Protein 2ETH (pdb70)

B-factor: mean 49.11, std 8.81, range [21.24, 77.89]

Organism: Thermotoga maritima (strain ATCC 43589 / DSM 3109 / JCM 10099 / NBRC 100826 / MSB8) (NCBI:txid243274)

Secondary structure (DSSP, 8-state):
--HHHHHHHHHHH--GGGGS---HHHH--HHHHHHHHHHHHH--B--HHHHHTTS-HHHHHHHHHHHHHTTSEEE--TTTSS---EEE-HHHHHHHHHHHHHHHHHHHHHHTT--HHHHHHHHHHHH--HHHH--/--HHHHHHHHHHH--HHHHS---TTT---HHHHHHHHHHHHH-SB--HHHHHTTS-HHHHHHHHHHHHHTTSEEE--TTTTS---EEE-HHHHHHHHHHHHHHHHHHHHHHHT--HHHHHHHHHHHH--HHHH--

Foldseek 3Di:
DDPVVVVVVVVVVVCLVVQFDDDPVVVVDDLLVVLLCCCLVVHWDAVRSCVVSVH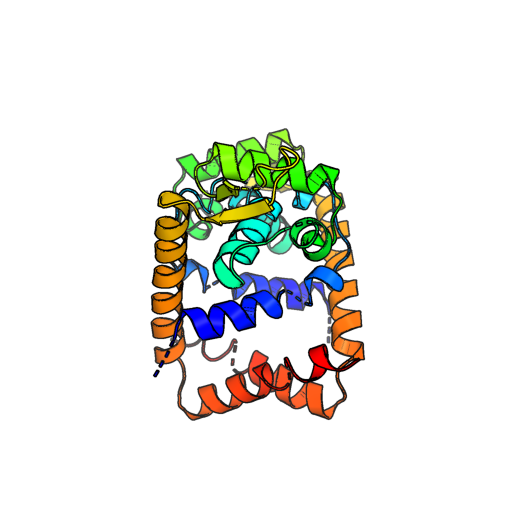DPVVVVVSLVVCVVVVFWDWADPVVVPGITIHTDPVNNVRVVSRVVRVVRSVVVVVVPDDVVNVVVVVVVVVVVDVVVDD/DDPVVVVVVVVVVCVLPVQFDDDPVCVVDDLLNVLLVVCLPVHKDDVRSCVVSVHHPVVVVVSVVVCVVVQFWDFDDVVPPDGPIIGGGPVNNVSVVSRVVRVVRSVVVVVVVDDVVNVVVVVVVVVVCVVVPDD

Structure (mmCIF, N/CA/C/O backbone):
data_2ETH
#
_entry.id   2ETH
#
_cell.length_a   98.852
_cell.length_b   58.439
_cell.length_c   80.432
_cell.angle_alpha   90.000
_cell.angle_beta   125.910
_cell.angle_gamma   90.000
#
_symmetry.space_group_name_H-M   'C 1 2 1'
#
loop_
_entity.id
_entity.type
_entity.pdbx_description
1 polymer 'transcriptional regulator, putative, Mar family'
2 non-polymer 'CHLORIDE ION'
3 water water
#
loop_
_atom_site.group_PDB
_atom_site.id
_atom_site.type_symbol
_atom_site.label_atom_id
_atom_site.label_alt_id
_atom_site.label_comp_id
_atom_site.label_asym_id
_atom_site.label_entity_id
_atom_site.label_seq_id
_atom_site.pdbx_PDB_ins_code
_atom_site.Cartn_x
_atom_site.Cartn_y
_atom_site.Cartn_z
_atom_site.occupancy
_atom_site.B_iso_or_equiv
_atom_site.auth_seq_id
_atom_site.auth_comp_id
_atom_site.auth_asym_id
_atom_site.auth_atom_id
_atom_site.pdbx_PDB_model_num
ATOM 1 N N . HIS A 1 12 ? 8.576 24.756 -7.194 1.00 55.40 0 HIS A N 1
ATOM 2 C CA . HIS A 1 12 ? 7.345 25.072 -6.412 1.00 55.49 0 HIS A CA 1
ATOM 3 C C . HIS A 1 12 ? 7.331 24.412 -5.018 1.00 55.27 0 HIS A C 1
ATOM 4 O O . HIS A 1 12 ? 7.346 25.113 -4.008 1.00 55.20 0 HIS A O 1
ATOM 19 N N . ASP A 1 14 ? 5.316 21.285 -2.645 1.00 53.82 2 ASP A N 1
ATOM 20 C CA . ASP A 1 14 ? 4.167 21.311 -1.740 1.00 53.23 2 ASP A CA 1
ATOM 21 C C . ASP A 1 14 ? 4.595 20.964 -0.327 1.00 52.51 2 ASP A C 1
ATOM 22 O O . ASP A 1 14 ? 5.308 19.984 -0.116 1.00 52.39 2 ASP A O 1
ATOM 27 N N . ALA A 1 15 ? 4.121 21.761 0.629 1.00 51.82 3 ALA A N 1
ATOM 28 C CA . ALA A 1 15 ? 4.497 21.639 2.038 1.00 51.54 3 ALA A CA 1
ATOM 29 C C . ALA A 1 15 ? 4.251 20.230 2.629 1.00 51.49 3 ALA A C 1
ATOM 30 O O . ALA A 1 15 ? 5.084 19.717 3.386 1.00 51.41 3 ALA A O 1
ATOM 32 N N . LEU A 1 16 ? 3.117 19.614 2.263 1.00 51.17 4 LEU A N 1
ATOM 33 C CA . LEU A 1 16 ? 2.731 18.269 2.737 1.00 50.81 4 LEU A CA 1
ATOM 34 C C . LEU A 1 16 ? 3.620 17.157 2.168 1.00 50.35 4 LEU A C 1
ATOM 35 O O . LEU A 1 16 ? 3.918 16.179 2.853 1.00 50.31 4 LEU A O 1
ATOM 37 N N . GLU A 1 17 ? 4.020 17.304 0.909 1.00 49.96 5 GLU A N 1
ATOM 38 C CA . GLU A 1 17 ? 4.864 16.309 0.245 1.00 49.64 5 GLU A CA 1
ATOM 39 C C . GLU A 1 17 ? 6.154 16.110 1.033 1.00 49.27 5 GLU A C 1
ATOM 40 O O . GLU A 1 17 ? 6.498 14.976 1.370 1.00 49.34 5 GLU A O 1
ATOM 42 N N . ILE A 1 18 ? 6.850 17.210 1.340 1.00 48.92 6 ILE A N 1
ATOM 43 C CA . ILE A 1 18 ? 8.142 17.137 2.049 1.00 48.50 6 ILE A CA 1
ATOM 44 C C . ILE A 1 18 ? 7.960 16.686 3.502 1.00 47.93 6 ILE A C 1
ATOM 45 O O . ILE A 1 18 ? 8.787 15.940 4.024 1.00 48.02 6 ILE A O 1
ATOM 50 N N . PHE A 1 19 ? 6.883 17.150 4.140 1.00 47.32 7 PHE A N 1
ATOM 51 C CA . PHE A 1 19 ? 6.518 16.736 5.515 1.00 46.94 7 PHE A CA 1
ATOM 52 C C . PHE A 1 19 ? 6.366 15.199 5.594 1.00 46.57 7 PHE A C 1
ATOM 53 O O . PHE A 1 19 ? 6.992 14.523 6.437 1.00 45.97 7 PHE A O 1
ATOM 61 N N . LYS A 1 20 ? 5.535 14.663 4.703 1.00 45.94 8 LYS A N 1
ATOM 62 C CA . LYS A 1 20 ? 5.277 13.232 4.651 1.00 46.03 8 LYS A CA 1
ATOM 63 C C . LYS A 1 20 ? 6.606 12.453 4.561 1.00 45.76 8 LYS A C 1
ATOM 64 O O . LYS A 1 20 ? 6.847 11.542 5.354 1.00 45.43 8 LYS A O 1
ATOM 70 N N . THR A 1 21 ? 7.487 12.865 3.642 1.00 45.92 9 THR A N 1
ATOM 71 C CA . THR A 1 21 ? 8.810 12.231 3.471 1.00 46.16 9 THR A CA 1
ATOM 72 C C . THR A 1 21 ? 9.759 12.433 4.662 1.00 46.49 9 THR A C 1
ATOM 73 O O . THR A 1 21 ? 10.584 11.560 4.983 1.00 46.21 9 THR A O 1
ATOM 77 N N . LEU A 1 22 ? 9.663 13.601 5.286 1.00 46.61 10 LEU A N 1
ATOM 78 C CA . LEU A 1 22 ? 10.385 13.849 6.515 1.00 47.08 10 LEU A CA 1
ATOM 79 C C . LEU A 1 22 ? 9.905 12.877 7.628 1.00 47.37 10 LEU A C 1
ATOM 80 O O . LEU A 1 22 ? 10.729 12.216 8.264 1.00 47.28 10 LEU A O 1
ATOM 82 N N . PHE A 1 23 ? 8.583 12.760 7.822 1.00 47.55 11 PHE A N 1
ATOM 83 C CA . PHE A 1 23 ? 8.001 11.887 8.881 1.00 47.52 11 PHE A CA 1
ATOM 84 C C . PHE A 1 23 ? 8.355 10.387 8.719 1.00 47.81 11 PHE A C 1
ATOM 85 O O . PHE A 1 23 ? 8.704 9.706 9.687 1.00 46.26 11 PHE A O 1
ATOM 93 N N . SER A 1 24 ? 8.219 9.896 7.487 1.00 48.67 12 SER A N 1
ATOM 94 C CA . SER A 1 24 ? 8.698 8.569 7.093 1.00 49.95 12 SER A CA 1
ATOM 95 C C . SER A 1 24 ? 10.171 8.326 7.454 1.00 50.79 12 SER A C 1
ATOM 96 O O . SER A 1 24 ? 10.550 7.244 7.900 1.00 51.36 12 SER A O 1
ATOM 99 N N . LEU A 1 25 ? 11.004 9.338 7.233 1.00 51.15 13 LEU A N 1
ATOM 100 C CA . LEU A 1 25 ? 12.396 9.250 7.633 1.00 51.65 13 LEU A CA 1
ATOM 101 C C . LEU A 1 25 ? 12.472 9.081 9.153 1.00 51.94 13 LEU A C 1
ATOM 102 O O . LEU A 1 25 ? 13.082 8.132 9.644 1.00 52.13 13 LEU A O 1
ATOM 107 N N . VAL A 1 26 ? 11.808 9.969 9.889 1.00 52.11 14 VAL A N 1
ATOM 108 C CA . VAL A 1 26 ? 11.781 9.878 11.350 1.00 52.58 14 VAL A CA 1
ATOM 109 C C . VAL A 1 26 ? 11.282 8.496 11.796 1.00 52.92 14 VAL A C 1
ATOM 110 O O . VAL A 1 26 ? 11.924 7.827 12.603 1.00 53.61 14 VAL A O 1
ATOM 122 N N . ARG A 1 28 ? 11.561 5.827 10.163 1.00 53.75 16 ARG A N 1
ATOM 123 C CA . ARG A 1 28 ? 12.659 4.905 9.881 1.00 54.21 16 ARG A CA 1
ATOM 124 C C . ARG A 1 28 ? 13.659 5.011 11.033 1.00 54.85 16 ARG A C 1
ATOM 125 O O . ARG A 1 28 ? 14.050 3.993 11.601 1.00 54.90 16 ARG A O 1
ATOM 127 N N . PHE A 1 29 ? 14.001 6.240 11.434 1.00 55.98 17 PHE A N 1
ATOM 128 C CA . PHE A 1 29 ? 14.865 6.462 12.624 1.00 56.83 17 PHE A CA 1
ATOM 129 C C . PHE A 1 29 ? 14.219 5.953 13.930 1.00 57.16 17 PHE A C 1
ATOM 130 O O . PHE A 1 29 ? 14.923 5.541 14.842 1.00 57.70 17 PHE A O 1
ATOM 138 N N . SER A 1 30 ? 12.898 6.019 14.046 1.00 57.22 18 SER A N 1
ATOM 139 C CA . SER A 1 30 ? 12.231 5.478 15.237 1.00 57.56 18 SER A CA 1
ATOM 140 C C . SER A 1 30 ? 12.605 4.017 15.489 1.00 57.76 18 SER A C 1
ATOM 141 O O . SER A 1 30 ? 12.864 3.614 16.623 1.00 58.00 18 SER A O 1
ATOM 144 N N . SER A 1 31 ? 12.645 3.237 14.412 1.00 57.82 19 SER A N 1
ATOM 145 C CA . SER A 1 31 ? 12.921 1.815 14.495 1.00 57.65 19 SER A CA 1
ATOM 146 C C . SER A 1 31 ? 14.392 1.539 14.760 1.00 57.86 19 SER A C 1
ATOM 147 O O . SER A 1 31 ? 14.751 0.397 15.034 1.00 57.80 19 SER A O 1
ATOM 150 N N . TYR A 1 32 ? 15.233 2.572 14.678 1.00 58.00 20 TYR A N 1
ATOM 151 C CA . TYR A 1 32 ? 16.686 2.448 14.929 1.00 58.26 20 TYR A CA 1
ATOM 152 C C . TYR A 1 32 ? 17.114 2.946 16.317 1.00 58.12 20 TYR A C 1
ATOM 153 O O . TYR A 1 32 ? 18.278 2.782 16.697 1.00 58.18 20 TYR A O 1
ATOM 162 N N . LEU A 1 33 ? 16.161 3.534 17.053 1.00 58.00 21 LEU A N 1
ATOM 163 C CA . LEU A 1 33 ? 16.395 4.266 18.300 1.00 57.73 21 LEU A CA 1
ATOM 164 C C . LEU A 1 33 ? 15.695 3.556 19.463 1.00 57.66 21 LEU A C 1
ATOM 165 O O . LEU A 1 33 ? 14.469 3.590 19.573 1.00 57.20 21 LEU A O 1
ATOM 170 N N . PRO A 1 34 ? 16.465 2.915 20.347 1.00 58.14 22 PRO A N 1
ATOM 171 C CA . PRO A 1 34 ? 15.868 2.256 21.521 1.00 58.64 22 PRO A CA 1
ATOM 172 C C . PRO A 1 34 ? 14.884 3.159 22.309 1.00 59.22 22 PRO A C 1
ATOM 173 O O . PRO A 1 34 ? 15.113 4.376 22.456 1.00 58.73 22 PRO A O 1
ATOM 177 N N . SER A 1 35 ? 13.813 2.558 22.824 1.00 60.41 23 SER A N 1
ATOM 178 C CA . SER A 1 35 ? 12.765 3.312 23.517 1.00 61.25 23 SER A CA 1
ATOM 179 C C . SER A 1 35 ? 13.165 3.686 24.948 1.00 62.08 23 SER A C 1
ATOM 180 O O . SER A 1 35 ? 14.233 3.296 25.430 1.00 61.52 23 SER A O 1
ATOM 183 N N . ASN A 1 36 ? 12.287 4.451 25.607 1.00 63.74 24 ASN A N 1
ATOM 184 C CA . ASN A 1 36 ? 12.506 4.986 26.975 1.00 64.61 24 ASN A CA 1
ATOM 185 C C . ASN A 1 36 ? 11.143 5.334 27.612 1.00 64.48 24 ASN A C 1
ATOM 186 O O . ASN A 1 36 ? 10.344 6.064 27.023 1.00 64.63 24 ASN A O 1
ATOM 191 N N . GLU A 1 37 ? 10.860 4.814 28.796 1.00 64.44 25 GLU A N 1
ATOM 192 C CA . GLU A 1 37 ? 9.515 4.999 29.387 1.00 64.43 25 GLU A CA 1
ATOM 193 C C . GLU A 1 37 ? 9.204 6.444 29.838 1.00 64.63 25 GLU A C 1
ATOM 194 O O . GLU A 1 37 ? 8.028 6.840 29.869 1.00 64.62 25 GLU A O 1
ATOM 196 N N . GLU A 1 38 ? 10.232 7.225 30.189 1.00 64.33 26 GLU A N 1
ATOM 197 C CA . GLU A 1 38 ? 10.012 8.611 30.666 1.00 64.14 26 GLU A CA 1
ATOM 198 C C . GLU A 1 38 ? 9.741 9.533 29.461 1.00 63.42 26 GLU A C 1
ATOM 199 O O . GLU A 1 38 ? 8.697 10.221 29.421 1.00 64.03 26 GLU A O 1
ATOM 203 N N . ILE A 1 39 ? 10.634 9.490 28.471 1.00 61.23 27 ILE A N 1
ATOM 204 C CA . ILE A 1 39 ? 10.517 10.320 27.283 1.00 60.46 27 ILE A CA 1
ATOM 205 C C . ILE A 1 39 ? 9.165 10.182 26.581 1.00 59.49 27 ILE A C 1
ATOM 206 O O . ILE A 1 39 ? 8.606 11.166 26.110 1.00 60.36 27 ILE A O 1
ATOM 208 N N . SER A 1 40 ? 8.627 8.968 26.521 1.00 58.09 28 SER A N 1
ATOM 209 C CA . SER A 1 40 ? 7.416 8.716 25.748 1.00 56.84 28 SER A CA 1
ATOM 210 C C . SER A 1 40 ? 6.190 9.296 26.456 1.00 55.89 28 SER A C 1
ATOM 211 O O . SER A 1 40 ? 5.203 9.597 25.819 1.00 55.73 28 SER A O 1
ATOM 214 N N . ASP A 1 41 ? 6.284 9.439 27.771 1.00 54.40 29 ASP A N 1
ATOM 215 C CA . ASP A 1 41 ? 5.245 10.020 28.589 1.00 53.81 29 ASP A CA 1
ATOM 216 C C . ASP A 1 41 ? 5.313 11.558 28.776 1.00 52.88 29 ASP A C 1
ATOM 217 O O . ASP A 1 41 ? 4.361 12.152 29.253 1.00 50.88 29 ASP A O 1
ATOM 230 N N . LYS A 1 43 ? 5.384 15.571 27.618 1.00 50.27 31 LYS A N 1
ATOM 231 C CA . LYS A 1 43 ? 4.868 16.447 26.574 1.00 49.86 31 LYS A CA 1
ATOM 232 C C . LYS A 1 43 ? 6.008 17.004 25.758 1.00 49.87 31 LYS A C 1
ATOM 233 O O . LYS A 1 43 ? 7.177 17.062 26.198 1.00 50.38 31 LYS A O 1
ATOM 239 N N . THR A 1 44 ? 5.657 17.430 24.554 1.00 49.59 32 THR A N 1
ATOM 240 C CA . THR A 1 44 ? 6.627 17.899 23.584 1.00 49.84 32 THR A CA 1
ATOM 241 C C . THR A 1 44 ? 7.483 19.055 24.146 1.00 49.33 32 THR A C 1
ATOM 242 O O . THR A 1 44 ? 8.705 18.999 24.080 1.00 50.23 32 THR A O 1
ATOM 246 N N . THR A 1 45 ? 6.868 20.072 24.750 1.00 49.24 33 THR A N 1
ATOM 247 C CA . THR A 1 45 ? 7.645 21.238 25.191 1.00 49.27 33 THR A CA 1
ATOM 248 C C . THR A 1 45 ? 8.399 20.955 26.506 1.00 48.50 33 THR A C 1
ATOM 249 O O . THR A 1 45 ? 9.440 21.544 26.762 1.00 48.08 33 THR A O 1
ATOM 253 N N . GLU A 1 46 ? 7.904 20.012 27.302 1.00 47.79 34 GLU A N 1
ATOM 254 C CA . GLU A 1 46 ? 8.661 19.502 28.458 1.00 47.13 34 GLU A CA 1
ATOM 255 C C . GLU A 1 46 ? 9.973 18.907 28.023 1.00 45.91 34 GLU A C 1
ATOM 256 O O . GLU A 1 46 ? 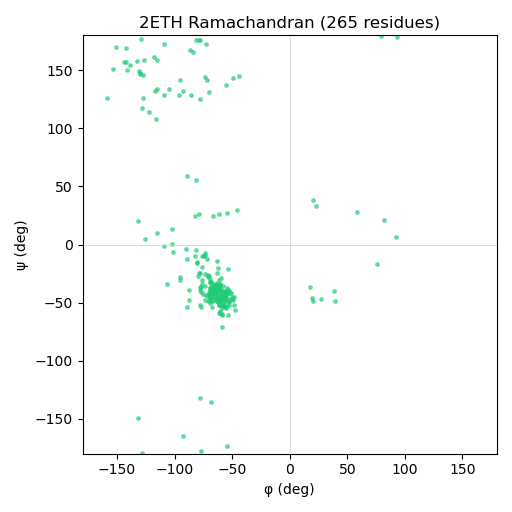11.014 19.139 28.651 1.00 43.92 34 GLU A O 1
ATOM 262 N N . LEU A 1 47 ? 9.898 18.032 27.019 1.00 46.01 35 LEU A N 1
ATOM 263 C CA . LEU A 1 47 ? 11.108 17.371 26.489 1.00 46.70 35 LEU A CA 1
ATOM 264 C C . LEU A 1 47 ? 12.088 18.380 25.892 1.00 46.00 35 LEU A C 1
ATOM 265 O O . LEU A 1 47 ? 13.271 18.273 26.043 1.00 46.69 35 LEU A O 1
ATOM 270 N N . TYR A 1 48 ? 11.564 19.375 25.223 1.00 47.19 36 TYR A N 1
ATOM 271 C CA . TYR A 1 48 ? 12.366 20.400 24.576 1.00 47.66 36 TYR A CA 1
ATOM 272 C C . TYR A 1 48 ? 13.135 21.210 25.624 1.00 46.48 36 TYR A C 1
ATOM 273 O O . TYR A 1 48 ? 14.372 21.432 25.498 1.00 46.68 36 TYR A O 1
ATOM 282 N N . ALA A 1 49 ? 12.442 21.614 26.691 1.00 44.47 37 ALA A N 1
ATOM 283 C CA . ALA A 1 49 ? 13.103 22.346 27.785 1.00 43.72 37 ALA A CA 1
ATOM 284 C C . ALA A 1 49 ? 14.107 21.455 28.548 1.00 42.85 37 ALA A C 1
ATOM 285 O O . ALA A 1 49 ? 15.172 21.917 28.937 1.00 42.31 37 ALA A O 1
ATOM 287 N N . PHE A 1 50 ? 13.772 20.186 28.742 1.00 42.54 38 PHE A N 1
ATOM 288 C CA . PHE A 1 50 ? 14.655 19.232 29.426 1.00 43.04 38 PHE A CA 1
ATOM 289 C C . PHE A 1 50 ? 15.954 19.076 28.644 1.00 43.35 38 PHE A C 1
ATOM 290 O O . PHE A 1 50 ? 17.007 19.270 29.202 1.00 43.70 38 PHE A O 1
ATOM 298 N N . LEU A 1 51 ? 15.872 18.793 27.341 1.00 44.24 39 LEU A N 1
ATOM 299 C CA . LEU A 1 51 ? 17.089 18.663 26.489 1.00 43.94 39 LEU A CA 1
ATOM 300 C C . LEU A 1 51 ? 17.918 19.935 26.396 1.00 43.65 39 LEU A C 1
ATOM 301 O O . LEU A 1 51 ? 19.168 19.894 26.430 1.00 43.55 39 LEU A O 1
ATOM 306 N N . TYR A 1 52 ? 17.252 21.068 26.308 1.00 43.49 40 TYR A N 1
ATOM 307 C CA . TYR A 1 52 ? 17.964 22.334 26.283 1.00 43.60 40 TYR A CA 1
ATOM 308 C C . TYR A 1 52 ? 18.868 22.413 27.493 1.00 43.38 40 TYR A C 1
ATOM 309 O O . TYR A 1 52 ? 20.061 22.616 27.342 1.00 44.15 40 TYR A O 1
ATOM 318 N N . VAL A 1 53 ? 18.334 22.200 28.691 1.00 42.81 41 VAL A N 1
ATOM 319 C CA . VAL A 1 53 ? 19.184 22.171 29.904 1.00 42.80 41 VAL A CA 1
ATOM 320 C C . VAL A 1 53 ? 20.165 20.996 29.958 1.00 43.36 41 VAL A C 1
ATOM 321 O O . VAL A 1 53 ? 21.302 21.162 30.392 1.00 43.21 41 VAL A O 1
ATOM 325 N N . ALA A 1 54 ? 19.727 19.804 29.538 1.00 43.64 42 ALA A N 1
ATOM 326 C CA . ALA A 1 54 ? 20.592 18.622 29.557 1.00 43.48 42 ALA A CA 1
ATOM 327 C C . ALA A 1 54 ? 21.750 18.769 28.604 1.00 44.64 42 ALA A C 1
ATOM 328 O O . ALA A 1 54 ? 22.832 18.279 28.897 1.00 44.94 42 ALA A O 1
ATOM 330 N N . LEU A 1 55 ? 21.532 19.426 27.453 1.00 46.52 43 LEU A N 1
ATOM 331 C CA . LEU A 1 55 ? 22.580 19.569 26.404 1.00 46.97 43 LEU A CA 1
ATOM 332 C C . LEU A 1 55 ? 23.467 20.771 26.604 1.00 47.37 43 LEU A C 1
ATOM 333 O O . LEU A 1 55 ? 24.663 20.671 26.393 1.00 48.17 43 LEU A O 1
ATOM 338 N N . PHE A 1 56 ? 22.888 21.888 27.035 1.00 48.01 44 PHE A N 1
ATOM 339 C CA . PHE A 1 56 ? 23.616 23.151 27.132 1.00 48.12 44 PHE A CA 1
ATOM 340 C C . PHE A 1 56 ? 23.796 23.720 28.535 1.00 48.32 44 PHE A C 1
ATOM 341 O O . PHE A 1 56 ? 24.267 24.856 28.710 1.00 48.48 44 PHE A O 1
ATOM 349 N N . GLY A 1 57 ? 23.464 22.919 29.543 1.00 47.79 45 GLY A N 1
ATOM 350 C CA . GLY A 1 57 ? 23.761 23.288 30.925 1.00 47.97 45 GLY A CA 1
ATOM 351 C C . GLY A 1 57 ? 22.615 23.996 31.602 1.00 47.23 45 GLY A C 1
ATOM 352 O O . GLY A 1 57 ? 21.582 24.226 30.985 1.00 48.49 45 GLY A O 1
ATOM 353 N N . PRO A 1 58 ? 22.787 24.336 32.879 1.00 46.54 46 PRO A N 1
ATOM 354 C CA . PRO A 1 58 ? 21.829 25.068 33.710 1.00 45.80 46 PRO A CA 1
ATOM 355 C C . PRO A 1 58 ? 21.415 26.388 33.092 1.00 45.95 46 PRO A C 1
ATOM 356 O O . PRO A 1 58 ? 22.291 27.111 32.595 1.00 45.38 46 PRO A O 1
ATOM 360 N N . LYS A 1 59 ? 20.106 26.704 33.146 1.00 45.54 47 LYS A N 1
ATOM 361 C CA . LYS A 1 59 ? 19.559 27.936 32.582 1.00 45.22 47 LYS A CA 1
ATOM 362 C C . LYS A 1 59 ? 18.714 28.727 33.570 1.00 44.65 47 LYS A C 1
ATOM 363 O O . LYS A 1 59 ? 17.966 28.174 34.365 1.00 43.86 47 LYS A O 1
ATOM 369 N N . LYS A 1 60 ? 18.785 30.044 33.447 1.00 44.39 48 LYS A N 1
ATOM 370 C CA . LYS A 1 60 ? 17.837 30.939 34.088 1.00 43.79 48 LYS A CA 1
ATOM 371 C C . LYS A 1 60 ? 16.458 30.769 33.415 1.00 44.75 48 LYS A C 1
ATOM 372 O O . LYS A 1 60 ? 16.309 30.289 32.264 1.00 44.66 48 LYS A O 1
ATOM 384 N N . LYS A 1 62 ? 14.468 33.098 32.513 1.00 48.70 50 LYS A N 1
ATOM 385 C CA . LYS A 1 62 ? 14.585 34.010 31.343 1.00 49.29 50 LYS A CA 1
ATOM 386 C C . LYS A 1 62 ? 15.111 33.322 30.102 1.00 49.67 50 LYS A C 1
ATOM 387 O O . LYS A 1 62 ? 14.573 33.501 29.024 1.00 50.21 50 LYS A O 1
ATOM 390 N N . GLU A 1 63 ? 16.205 32.586 30.272 1.00 50.30 51 GLU A N 1
ATOM 391 C CA . GLU A 1 63 ? 16.890 31.896 29.200 1.00 51.15 51 GLU A CA 1
ATOM 392 C C . GLU A 1 63 ? 15.972 30.886 28.575 1.00 51.69 51 GLU A C 1
ATOM 393 O O . GLU A 1 63 ? 16.005 30.709 27.363 1.00 51.78 51 GLU A O 1
ATOM 399 N N . ILE A 1 64 ? 15.154 30.215 29.393 1.00 52.74 52 ILE A N 1
ATOM 400 C CA . ILE A 1 64 ? 14.294 29.142 28.876 1.00 52.93 52 ILE A CA 1
ATOM 401 C C . ILE A 1 64 ? 13.103 29.762 28.170 1.00 53.81 52 ILE A C 1
ATOM 402 O O . ILE A 1 64 ? 12.683 29.248 27.175 1.00 53.34 52 ILE A O 1
ATOM 407 N N . ALA A 1 65 ? 12.585 30.875 28.685 1.00 55.69 53 ALA A N 1
ATOM 408 C CA . ALA A 1 65 ? 11.511 31.623 28.034 1.00 56.97 53 ALA A CA 1
ATOM 409 C C . ALA A 1 65 ? 11.968 32.101 26.659 1.00 58.89 53 ALA A C 1
ATOM 410 O O . ALA A 1 65 ? 11.391 31.720 25.638 1.00 59.22 53 ALA A O 1
ATOM 412 N N . GLU A 1 66 ? 13.036 32.890 26.622 1.00 61.35 54 GLU A N 1
ATOM 413 C CA . GLU A 1 66 ? 13.580 33.360 25.345 1.00 63.28 54 GLU A CA 1
ATOM 414 C C . GLU A 1 66 ? 13.723 32.194 24.381 1.00 65.37 54 GLU A C 1
ATOM 415 O O . GLU A 1 66 ? 13.317 32.294 23.226 1.00 66.01 54 GLU A O 1
ATOM 418 N N . PHE A 1 67 ? 14.252 31.075 24.866 1.00 67.98 55 PHE A N 1
ATOM 419 C CA . PHE A 1 67 ? 14.420 29.870 24.040 1.00 69.68 55 PHE A CA 1
ATOM 420 C C . PHE A 1 67 ? 13.110 29.203 23.625 1.00 71.04 55 PHE A C 1
ATOM 421 O O . PHE A 1 67 ? 12.994 28.658 22.537 1.00 71.38 55 PHE A O 1
ATOM 429 N N . LEU A 1 68 ? 12.126 29.202 24.517 1.00 72.82 56 LEU A N 1
ATOM 430 C CA . LEU A 1 68 ? 10.874 28.470 24.284 1.00 73.49 56 LEU A CA 1
ATOM 431 C C . LEU A 1 68 ? 9.969 29.357 23.406 1.00 74.21 56 LEU A C 1
ATOM 432 O O . LEU A 1 68 ? 8.725 29.235 23.420 1.00 74.77 56 LEU A O 1
ATOM 437 N N . SER A 1 69 ? 10.597 30.255 22.640 1.00 74.11 57 SER A N 1
ATOM 438 C CA . SER A 1 69 ? 9.894 31.392 22.057 1.00 73.35 57 SER A CA 1
ATOM 439 C C . SER A 1 69 ? 8.638 31.620 22.840 1.00 74.36 57 SER A C 1
ATOM 440 O O . SER A 1 69 ? 7.620 31.975 22.239 1.00 75.00 57 SER A O 1
ATOM 443 N N . THR A 1 70 ? 8.700 31.443 24.168 1.00 75.18 58 THR A N 1
ATOM 444 C CA . THR A 1 70 ? 7.481 31.369 25.020 1.00 75.66 58 THR A CA 1
ATOM 445 C C . THR A 1 70 ? 7.510 32.306 26.216 1.00 75.91 58 THR A C 1
ATOM 446 O O . THR A 1 70 ? 8.465 33.044 26.404 1.00 75.96 58 THR A O 1
ATOM 448 N N . THR A 1 71 ? 6.454 32.268 27.027 1.00 76.26 59 THR A N 1
ATOM 449 C CA . THR A 1 71 ? 6.301 33.200 28.151 1.00 76.20 59 THR A CA 1
ATOM 450 C C . THR A 1 71 ? 6.985 32.703 29.433 1.00 75.42 59 THR A C 1
ATOM 451 O O . THR A 1 71 ? 7.417 31.548 29.509 1.00 75.39 59 THR A O 1
ATOM 455 N N . LYS A 1 72 ? 7.114 33.607 30.413 1.00 74.44 60 LYS A N 1
ATOM 456 C CA . LYS A 1 72 ? 7.607 33.274 31.772 1.00 73.65 60 LYS A CA 1
ATOM 457 C C . LYS A 1 72 ? 6.654 32.317 32.493 1.00 72.12 60 LYS A C 1
ATOM 458 O O . LYS A 1 72 ? 7.101 31.344 33.112 1.00 72.79 60 LYS A O 1
ATOM 460 N N . SER A 1 73 ? 5.351 32.608 32.405 1.00 69.65 61 SER A N 1
ATOM 461 C CA . SER A 1 73 ? 4.310 31.747 32.970 1.00 67.46 61 SER A CA 1
ATOM 462 C C . SER A 1 73 ? 4.466 30.310 32.455 1.00 65.25 61 SER A C 1
ATOM 463 O O . SER A 1 73 ? 4.690 29.388 33.239 1.00 65.63 61 SER A O 1
ATOM 465 N N . ASN A 1 74 ? 4.382 30.130 31.139 1.00 62.06 62 ASN A N 1
ATOM 466 C CA . ASN A 1 74 ? 4.427 28.789 30.536 1.00 59.74 62 ASN A CA 1
ATOM 467 C C . ASN A 1 74 ? 5.771 28.073 30.776 1.00 57.19 62 ASN A C 1
ATOM 468 O O . ASN A 1 74 ? 5.822 26.839 30.852 1.00 57.34 62 ASN A O 1
ATOM 473 N N . VAL A 1 75 ? 6.841 28.837 30.997 1.00 53.95 63 VAL A N 1
ATOM 474 C CA . VAL A 1 75 ? 8.098 28.237 31.415 1.00 51.43 63 VAL A CA 1
ATOM 475 C C . VAL A 1 75 ? 7.956 27.663 32.824 1.00 50.27 63 VAL A C 1
ATOM 476 O O . VAL A 1 75 ? 8.449 26.568 33.107 1.00 49.37 63 VAL A O 1
ATOM 480 N N . THR A 1 76 ? 7.295 28.384 33.725 1.00 50.13 64 THR A N 1
ATOM 481 C CA . THR A 1 76 ? 7.249 27.905 35.110 1.00 50.07 64 THR A CA 1
ATOM 482 C C . THR A 1 76 ? 6.422 26.614 35.206 1.00 49.04 64 THR A C 1
ATOM 483 O O . THR A 1 76 ? 6.724 25.743 36.030 1.00 49.74 64 THR A O 1
ATOM 487 N N . ASN A 1 77 ? 5.401 26.488 34.363 1.00 47.66 65 ASN A N 1
ATOM 488 C CA . ASN A 1 77 ? 4.660 25.245 34.229 1.00 46.78 65 ASN A CA 1
ATOM 489 C C . ASN A 1 77 ? 5.451 24.104 33.632 1.00 46.23 65 ASN A C 1
ATOM 490 O O . ASN A 1 77 ? 5.397 23.005 34.133 1.00 47.26 65 ASN A O 1
ATOM 495 N N . VAL A 1 78 ? 6.144 24.325 32.530 1.00 45.14 66 VAL A N 1
ATOM 496 C CA . VAL A 1 78 ? 6.967 23.273 31.984 1.00 44.29 66 VAL A CA 1
ATOM 497 C C . VAL A 1 78 ? 7.969 22.845 33.074 1.00 43.94 66 VAL A C 1
ATOM 498 O O . VAL A 1 78 ? 8.104 21.658 33.356 1.00 44.07 66 VAL A O 1
ATOM 502 N N . VAL A 1 79 ? 8.608 23.803 33.745 1.00 43.76 67 VAL A N 1
ATOM 503 C CA . VAL A 1 79 ? 9.640 23.459 34.746 1.00 43.22 67 VAL A CA 1
ATOM 504 C C . VAL A 1 79 ? 8.992 22.796 35.969 1.00 43.33 67 VAL A C 1
ATOM 505 O O . VAL A 1 79 ? 9.482 21.758 36.427 1.00 43.46 67 VAL A O 1
ATOM 509 N N . ASP A 1 80 ? 7.880 23.343 36.476 1.00 43.22 68 ASP A N 1
ATOM 510 C CA . ASP A 1 80 ? 7.161 22.668 37.587 1.00 43.35 68 ASP A CA 1
ATOM 511 C C . ASP A 1 80 ? 6.821 21.220 37.194 1.00 43.02 68 ASP A C 1
ATOM 512 O O . ASP A 1 80 ? 6.922 20.297 38.002 1.00 42.75 68 ASP A O 1
ATOM 515 N N . SER A 1 81 ? 6.439 21.004 35.946 1.00 42.54 69 SER A N 1
ATOM 516 C CA . SER A 1 81 ? 6.109 19.646 35.536 1.00 42.76 69 SER A CA 1
ATOM 517 C C . SER A 1 81 ? 7.328 18.729 35.479 1.00 41.68 69 SER A C 1
ATOM 518 O O .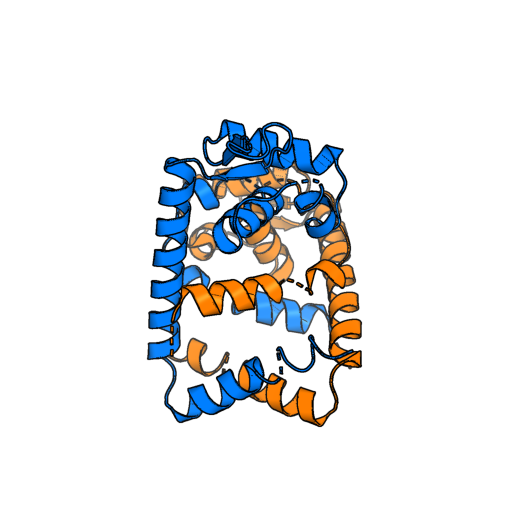 SER A 1 81 ? 7.287 17.611 35.913 1.00 40.80 69 SER A O 1
ATOM 521 N N . LEU A 1 82 ? 8.419 19.230 34.941 1.00 42.16 70 LEU A N 1
ATOM 522 C CA . LEU A 1 82 ? 9.690 18.504 34.922 1.00 42.20 70 LEU A CA 1
ATOM 523 C C . LEU A 1 82 ? 10.158 18.224 36.327 1.00 41.50 70 LEU A C 1
ATOM 524 O O . LEU A 1 82 ? 10.737 17.199 36.629 1.00 41.02 70 LEU A O 1
ATOM 529 N N . GLU A 1 83 ? 9.878 19.156 37.197 1.00 42.70 71 GLU A N 1
ATOM 530 C CA . GLU A 1 83 ? 10.229 18.992 38.612 1.00 44.43 71 GLU A CA 1
ATOM 531 C C . GLU A 1 83 ? 9.439 17.916 39.313 1.00 43.52 71 GLU A C 1
ATOM 532 O O . GLU A 1 83 ? 10.000 17.192 40.112 1.00 43.47 71 GLU A O 1
ATOM 538 N N . LYS A 1 84 ? 8.165 17.759 38.982 1.00 43.94 72 LYS A N 1
ATOM 539 C CA . LYS A 1 84 ? 7.404 16.719 39.633 1.00 44.66 72 LYS A CA 1
ATOM 540 C C . LYS A 1 84 ? 7.621 15.349 39.056 1.00 45.03 72 LYS A C 1
ATOM 541 O O . LYS A 1 84 ? 7.360 14.385 39.765 1.00 45.76 72 LYS A O 1
ATOM 545 N N . ARG A 1 85 ? 8.192 15.238 37.843 1.00 44.82 73 ARG A N 1
ATOM 546 C CA . ARG A 1 85 ? 8.708 13.947 37.353 1.00 44.49 73 ARG A CA 1
ATOM 547 C C . ARG A 1 85 ? 10.109 13.658 37.925 1.00 42.91 73 ARG A C 1
ATOM 548 O O . ARG A 1 85 ? 10.671 12.592 37.686 1.00 41.39 73 ARG A O 1
ATOM 556 N N . GLY A 1 86 ? 10.678 14.610 38.661 1.00 42.29 74 GLY A N 1
ATOM 557 C CA . GLY A 1 86 ? 11.924 14.362 39.388 1.00 41.49 74 GLY A CA 1
ATOM 558 C C . GLY A 1 86 ? 13.172 14.483 38.538 1.00 40.89 74 GLY A C 1
ATOM 559 O O . GLY A 1 86 ? 14.232 13.962 38.911 1.00 41.72 74 GLY A O 1
ATOM 560 N N . LEU A 1 87 ? 13.048 15.200 37.427 1.00 39.50 75 LEU A N 1
ATOM 561 C CA . LEU A 1 87 ? 14.122 15.327 36.428 1.00 39.36 75 LEU A CA 1
ATOM 562 C C . LEU A 1 87 ? 14.994 16.581 36.594 1.00 38.67 75 LEU A C 1
ATOM 563 O O . LEU A 1 87 ? 16.149 16.563 36.226 1.00 38.83 75 LEU A O 1
ATOM 568 N N . VAL A 1 88 ? 14.429 17.665 37.110 1.00 38.53 76 VAL A N 1
ATOM 569 C CA . VAL A 1 88 ? 15.151 18.939 37.303 1.00 37.69 76 VAL A CA 1
ATOM 570 C C . VAL A 1 88 ? 14.718 19.604 38.616 1.00 38.29 76 VAL A C 1
ATOM 571 O O . VAL A 1 88 ? 13.716 19.220 39.240 1.00 37.76 76 VAL A O 1
ATOM 575 N N . VAL A 1 89 ? 15.470 20.630 39.000 1.00 38.49 77 VAL A N 1
ATOM 576 C CA . VAL A 1 89 ? 15.261 21.328 40.236 1.00 38.89 77 VAL A CA 1
ATOM 577 C C . VAL A 1 89 ? 15.806 22.732 40.015 1.00 39.73 77 VAL A C 1
ATOM 578 O O . VAL A 1 89 ? 16.637 22.905 39.182 1.00 39.48 77 VAL A O 1
ATOM 582 N N . ARG A 1 90 ? 15.271 23.736 40.695 1.00 41.33 78 ARG A N 1
ATOM 583 C CA . ARG A 1 90 ? 15.772 25.110 40.612 1.00 43.03 78 ARG A CA 1
ATOM 584 C C . ARG A 1 90 ? 16.716 25.293 41.783 1.00 42.82 78 ARG A C 1
ATOM 585 O O . ARG A 1 90 ? 16.343 25.027 42.904 1.00 41.58 78 ARG A O 1
ATOM 593 N N . GLU A 1 91 ? 17.920 25.763 41.518 1.00 44.27 79 GLU A N 1
ATOM 594 C CA . GLU A 1 91 ? 18.947 25.834 42.529 1.00 46.33 79 GLU A CA 1
ATOM 595 C C . GLU A 1 91 ? 19.595 27.172 42.545 1.00 46.75 79 GLU A C 1
ATOM 596 O O . GLU A 1 91 ? 19.831 27.750 41.526 1.00 45.07 79 GLU A O 1
ATOM 610 N N . ASP A 1 93 ? 22.681 29.766 43.100 1.00 54.46 81 ASP A N 1
ATOM 611 C CA . ASP A 1 93 ? 24.103 29.678 42.785 1.00 56.59 81 ASP A CA 1
ATOM 612 C C . ASP A 1 93 ? 24.897 29.727 44.104 1.00 57.70 81 ASP A C 1
ATOM 613 O O . ASP A 1 93 ? 24.626 30.593 44.959 1.00 57.44 81 ASP A O 1
ATOM 618 N N . PRO A 1 94 ? 25.862 28.800 44.286 1.00 58.85 82 PRO A N 1
ATOM 619 C CA . PRO A 1 94 ? 26.643 28.772 45.526 1.00 59.93 82 PRO A CA 1
ATOM 620 C C . PRO A 1 94 ? 27.409 30.077 45.743 1.00 60.65 82 PRO A C 1
ATOM 621 O O . PRO A 1 94 ? 27.350 30.654 46.818 1.00 59.85 82 PRO A O 1
ATOM 625 N N . VAL A 1 95 ? 28.079 30.544 44.688 1.00 62.05 83 VAL A N 1
ATOM 626 C CA . VAL A 1 95 ? 28.899 31.748 44.751 1.00 63.17 83 VAL A CA 1
ATOM 627 C C . VAL A 1 95 ? 28.041 33.014 44.731 1.00 63.70 83 VAL A C 1
ATOM 628 O O . VAL A 1 95 ? 28.186 33.901 45.587 1.00 63.99 83 VAL A O 1
ATOM 632 N N . ASP A 1 96 ? 27.180 33.093 43.718 1.00 63.93 84 ASP A N 1
ATOM 633 C CA . ASP A 1 96 ? 26.301 34.245 43.502 1.00 64.04 84 ASP A CA 1
ATOM 634 C C . ASP A 1 96 ? 25.425 34.466 44.723 1.00 63.70 84 ASP A C 1
ATOM 635 O O . ASP A 1 96 ? 25.360 35.571 45.250 1.00 63.69 84 ASP A O 1
ATOM 640 N N . ARG A 1 97 ? 24.742 33.391 45.134 1.00 63.35 85 ARG A N 1
ATOM 641 C CA . ARG A 1 97 ? 23.803 33.391 46.244 1.00 62.72 85 ARG A CA 1
ATOM 642 C C . ARG A 1 97 ? 22.471 34.055 45.840 1.00 62.30 85 ARG A C 1
ATOM 643 O O . ARG A 1 97 ? 21.462 33.858 46.520 1.00 62.79 85 ARG A O 1
ATOM 646 N N . ARG A 1 98 ? 22.468 34.819 44.739 1.00 61.32 86 ARG A N 1
ATOM 647 C CA . ARG A 1 98 ? 21.326 35.661 44.343 1.00 60.35 86 ARG A CA 1
ATOM 648 C C . ARG A 1 98 ? 20.910 35.510 42.871 1.00 59.75 86 ARG A C 1
ATOM 649 O O . ARG A 1 98 ? 20.267 36.417 42.337 1.00 60.15 86 ARG A O 1
ATOM 651 N N . THR A 1 99 ? 21.299 34.394 42.226 1.00 58.16 87 THR A N 1
ATOM 652 C CA . THR A 1 99 ? 20.749 33.950 40.934 1.00 56.90 87 THR A CA 1
ATOM 653 C C . THR A 1 99 ? 20.348 32.494 41.062 1.00 55.34 87 THR A C 1
ATOM 654 O O . THR A 1 99 ? 21.008 31.748 41.796 1.00 55.08 87 THR A O 1
ATOM 658 N N . TYR A 1 100 ? 19.289 32.082 40.368 1.00 53.15 88 TYR A N 1
ATOM 659 C CA . TYR A 1 100 ? 18.938 30.675 40.391 1.00 51.99 88 TYR A CA 1
ATOM 660 C C . TYR A 1 100 ? 18.710 30.142 39.011 1.00 49.63 88 TYR A C 1
ATOM 661 O O . TYR A 1 100 ? 18.331 30.874 38.109 1.00 50.30 88 TYR A O 1
ATOM 670 N N . ARG A 1 101 ? 19.001 28.865 38.838 1.00 46.95 89 ARG A N 1
ATOM 671 C CA . ARG A 1 101 ? 18.912 28.219 37.544 1.00 45.39 89 ARG A CA 1
ATOM 672 C C . ARG A 1 101 ? 18.313 26.861 37.674 1.00 43.99 89 ARG A C 1
ATOM 673 O O . ARG A 1 101 ? 18.391 26.251 38.729 1.00 43.08 89 ARG A O 1
ATOM 681 N N . VAL A 1 102 ? 17.713 26.401 36.580 1.00 42.72 90 VAL A N 1
ATOM 682 C CA . VAL A 1 102 ? 17.214 25.062 36.470 1.00 41.97 90 VAL A CA 1
ATOM 683 C C . VAL A 1 102 ? 18.457 24.166 36.197 1.00 42.14 90 VAL A C 1
ATOM 684 O O . VAL A 1 102 ? 19.233 24.403 35.285 1.00 42.50 90 VAL A O 1
ATOM 688 N N . VAL A 1 103 ? 18.641 23.155 37.018 1.00 41.09 91 VAL A N 1
ATOM 689 C CA . VAL A 1 103 ? 19.680 22.178 36.841 1.00 40.22 91 VAL A CA 1
ATOM 690 C C . VAL A 1 103 ? 19.015 20.781 36.853 1.00 40.57 91 VAL A C 1
ATOM 691 O O . VAL A 1 103 ? 17.928 20.596 37.364 1.00 39.26 91 VAL A O 1
ATOM 695 N N . LEU A 1 104 ? 19.702 19.809 36.293 1.00 41.17 92 LEU A N 1
ATOM 696 C CA . LEU A 1 104 ? 19.248 18.415 36.283 1.00 41.95 92 LEU A CA 1
ATOM 697 C C . LEU A 1 104 ? 19.401 17.783 37.666 1.00 42.29 92 LEU A C 1
ATOM 698 O O . LEU A 1 104 ? 20.344 18.056 38.387 1.00 43.68 92 LEU A O 1
ATOM 703 N N . THR A 1 105 ? 18.469 16.919 38.052 1.00 42.71 93 THR A N 1
ATOM 704 C CA . THR A 1 105 ? 18.683 16.082 39.227 1.00 41.65 93 THR A CA 1
ATOM 705 C C . THR A 1 105 ? 19.622 14.953 38.877 1.00 41.86 93 THR A C 1
ATOM 706 O O . THR A 1 105 ? 20.087 14.889 37.799 1.00 42.53 93 THR A O 1
ATOM 710 N N . GLU A 1 106 ? 19.905 14.062 39.805 1.00 43.30 94 GLU A N 1
ATOM 711 C CA . GLU A 1 106 ? 20.636 12.857 39.503 1.00 43.53 94 GLU A CA 1
ATOM 712 C C . GLU A 1 106 ? 19.904 12.009 38.507 1.00 44.06 94 GLU A C 1
ATOM 713 O O . GLU A 1 106 ? 20.523 11.427 37.605 1.00 44.29 94 GLU A O 1
ATOM 719 N N . LYS A 1 107 ? 18.592 11.907 38.703 1.00 44.24 95 LYS A N 1
ATOM 720 C CA . LYS A 1 107 ? 17.735 11.130 37.835 1.00 44.91 95 LYS A CA 1
ATOM 721 C C . LYS A 1 107 ? 17.615 11.775 36.472 1.00 45.03 95 LYS A C 1
ATOM 722 O O . LYS A 1 107 ? 17.385 11.084 35.484 1.00 44.04 95 LYS A O 1
ATOM 728 N N . GLY A 1 108 ? 17.725 13.104 36.431 1.00 45.41 96 GLY A N 1
ATOM 729 C CA . GLY A 1 108 ? 17.676 13.839 35.170 1.00 45.12 96 GLY A CA 1
ATOM 730 C C . GLY A 1 108 ? 18.852 13.422 34.324 1.00 44.74 96 GLY A C 1
ATOM 731 O O . GLY A 1 108 ? 18.688 13.055 33.170 1.00 43.52 96 GLY A O 1
ATOM 732 N N . LYS A 1 109 ? 20.024 13.427 34.948 1.00 45.46 97 LYS A N 1
ATOM 733 C CA . LYS A 1 109 ? 21.295 12.976 34.312 1.00 45.99 97 LYS A CA 1
ATOM 734 C C . LYS A 1 109 ? 21.280 11.517 33.880 1.00 45.13 97 LYS A C 1
ATOM 735 O O . LYS A 1 109 ? 21.868 11.164 32.859 1.00 44.73 97 LYS A O 1
ATOM 740 N N . GLU A 1 110 ? 20.615 10.670 34.639 1.00 44.96 98 GLU A N 1
ATOM 741 C CA . GLU A 1 110 ? 20.533 9.251 34.273 1.00 44.92 98 GLU A CA 1
ATOM 742 C C . GLU A 1 110 ? 19.644 9.085 33.040 1.00 44.58 98 GLU A C 1
ATOM 743 O O . GLU A 1 110 ? 19.976 8.291 32.168 1.00 44.70 98 GLU A O 1
ATOM 745 N N . ILE A 1 111 ? 18.531 9.814 32.968 1.00 44.18 99 ILE A N 1
ATOM 746 C CA . ILE A 1 111 ? 17.638 9.739 31.824 1.00 44.48 99 ILE A CA 1
ATOM 747 C C . ILE A 1 111 ? 18.341 10.322 30.600 1.00 44.50 99 ILE A C 1
ATOM 748 O O . ILE A 1 111 ? 18.246 9.756 29.527 1.00 43.72 99 ILE A O 1
ATOM 753 N N . PHE A 1 112 ? 19.054 11.435 30.756 1.00 45.39 100 PHE A N 1
ATOM 754 C CA . PHE A 1 112 ? 19.779 12.011 29.620 1.00 46.52 100 PHE A CA 1
ATOM 755 C C . PHE A 1 112 ? 20.862 11.058 29.121 1.00 47.52 100 PHE A C 1
ATOM 756 O O . PHE A 1 112 ? 21.062 10.942 27.933 1.00 47.77 100 PHE A O 1
ATOM 764 N N . GLY A 1 113 ? 21.528 10.358 30.033 1.00 48.50 101 GLY A N 1
ATOM 765 C CA . GLY A 1 113 ? 22.490 9.336 29.671 1.00 48.99 101 GLY A CA 1
ATOM 766 C C . GLY A 1 113 ? 21.880 8.213 28.853 1.00 50.06 101 GLY A C 1
ATOM 767 O O . GLY A 1 113 ? 22.478 7.738 27.900 1.00 49.69 101 GLY A O 1
ATOM 768 N N . GLU A 1 114 ? 20.681 7.787 29.209 1.00 50.55 102 GLU A N 1
ATOM 769 C CA . GLU A 1 114 ? 19.998 6.816 28.393 1.00 51.92 102 GLU A CA 1
ATOM 770 C C . GLU A 1 114 ? 19.686 7.373 27.013 1.00 51.43 102 GLU A C 1
ATOM 771 O O . GLU A 1 114 ? 19.750 6.665 26.021 1.00 52.57 102 GLU A O 1
ATOM 777 N N . ILE A 1 115 ? 19.271 8.625 26.977 1.00 50.60 103 ILE A N 1
ATOM 778 C CA . ILE A 1 115 ? 18.859 9.258 25.745 1.00 49.76 103 ILE A CA 1
ATOM 779 C C . ILE A 1 115 ? 20.052 9.402 24.785 1.00 48.23 103 ILE A C 1
ATOM 780 O O . ILE A 1 115 ? 19.933 9.144 23.596 1.00 46.40 103 ILE A O 1
ATOM 785 N N . LEU A 1 116 ? 21.172 9.840 25.346 1.00 47.74 104 LEU A N 1
ATOM 786 C CA . LEU A 1 116 ? 22.422 10.012 24.627 1.00 48.47 104 LEU A CA 1
ATOM 787 C C . LEU A 1 116 ? 22.919 8.661 24.121 1.00 48.51 104 LEU A C 1
ATOM 788 O O . LEU A 1 116 ? 23.344 8.540 22.985 1.00 47.22 104 LEU A O 1
ATOM 793 N N . SER A 1 117 ? 22.752 7.629 24.945 1.00 49.36 105 SER A N 1
ATOM 794 C CA . SER A 1 117 ? 23.108 6.279 24.580 1.00 50.51 105 SER A CA 1
ATOM 795 C C . SER A 1 117 ? 22.240 5.750 23.420 1.00 50.95 105 SER A C 1
ATOM 796 O O . SER A 1 117 ? 22.727 5.098 22.507 1.00 51.07 105 SER A O 1
ATOM 799 N N . ASN A 1 118 ? 20.950 6.044 23.453 1.00 51.23 106 ASN A N 1
ATOM 800 C CA . ASN A 1 118 ? 20.059 5.626 22.385 1.00 50.87 106 ASN A CA 1
ATOM 801 C C . ASN A 1 118 ? 20.391 6.347 21.100 1.00 50.35 106 ASN A C 1
ATOM 802 O O . ASN A 1 118 ? 20.309 5.767 20.034 1.00 50.49 106 ASN A O 1
ATOM 807 N N . PHE A 1 119 ? 20.738 7.618 21.201 1.00 49.91 107 PHE A N 1
ATOM 808 C CA . PHE A 1 119 ? 21.100 8.419 20.035 1.00 49.98 107 PHE A CA 1
ATOM 809 C C . PHE A 1 119 ? 22.383 7.878 19.367 1.00 49.91 107 PHE A C 1
ATOM 810 O O . PHE A 1 119 ? 22.468 7.775 18.165 1.00 48.59 107 PHE A O 1
ATOM 818 N N . GLU A 1 120 ? 23.366 7.535 20.173 1.00 50.00 108 GLU A N 1
ATOM 819 C CA . GLU A 1 120 ? 24.588 6.963 19.677 1.00 51.08 108 GLU A CA 1
ATOM 820 C C . GLU A 1 120 ? 24.374 5.641 18.918 1.00 50.59 108 GLU A C 1
ATOM 821 O O . GLU A 1 120 ? 24.947 5.434 17.830 1.00 51.00 108 GLU A O 1
ATOM 827 N N . SER A 1 121 ? 23.563 4.775 19.502 1.00 49.55 109 SER A N 1
ATOM 828 C CA . SER A 1 121 ? 23.041 3.586 18.847 1.00 50.06 109 SER A CA 1
ATOM 829 C C . SER A 1 121 ? 22.336 3.822 17.478 1.00 50.22 109 SER A C 1
ATOM 830 O O . SER A 1 121 ? 22.664 3.180 16.487 1.00 50.68 109 SER A O 1
ATOM 833 N N . LEU A 1 122 ? 21.378 4.740 17.414 1.00 50.26 110 LEU A N 1
ATOM 834 C CA . LEU A 1 122 ? 20.778 5.141 16.137 1.00 50.10 110 LEU A CA 1
ATOM 835 C C . LEU A 1 122 ? 21.841 5.635 15.105 1.00 50.42 110 LEU A C 1
ATOM 836 O O . LEU A 1 122 ? 21.793 5.313 13.926 1.00 51.22 110 LEU A O 1
ATOM 841 N N . LEU A 1 123 ? 22.769 6.446 15.568 1.00 50.37 111 LEU A N 1
ATOM 842 C CA . LEU A 1 123 ? 23.878 6.981 14.770 1.00 50.57 111 LEU A CA 1
ATOM 843 C C . LEU A 1 123 ? 24.734 5.837 14.198 1.00 50.10 111 LEU A C 1
ATOM 844 O O . LEU A 1 123 ? 25.029 5.820 13.031 1.00 49.87 111 LEU A O 1
ATOM 849 N N . LYS A 1 124 ? 25.103 4.872 15.037 1.00 49.88 112 LYS A N 1
ATOM 850 C CA . LYS A 1 124 ? 25.850 3.720 14.581 1.00 49.54 112 LYS A CA 1
ATOM 851 C C . LYS A 1 124 ? 25.047 2.963 13.499 1.00 48.66 112 LYS A C 1
ATOM 852 O O . LYS A 1 124 ? 25.559 2.716 12.435 1.00 48.61 112 LYS A O 1
ATOM 854 N N . SER A 1 125 ? 23.790 2.622 13.774 1.00 47.83 113 SER A N 1
ATOM 855 C CA . SER A 1 125 ? 22.892 2.052 12.762 1.00 46.57 113 SER A CA 1
ATOM 856 C C . SER A 1 125 ? 22.780 2.816 11.456 1.00 45.55 113 SER A C 1
ATOM 857 O O . SER A 1 125 ? 22.703 2.219 10.407 1.00 47.00 113 SER A O 1
ATOM 860 N N . VAL A 1 126 ? 22.710 4.138 11.501 1.00 44.46 114 VAL A N 1
ATOM 861 C CA . VAL A 1 126 ? 22.640 4.938 10.271 1.00 42.26 114 VAL A CA 1
ATOM 862 C C . VAL A 1 126 ? 23.962 4.838 9.541 1.00 42.19 114 VAL A C 1
ATOM 863 O O . VAL A 1 126 ? 24.008 4.601 8.322 1.00 40.81 114 VAL A O 1
ATOM 867 N N . LEU A 1 127 ? 25.046 5.016 10.282 1.00 42.47 115 LEU A N 1
ATOM 868 C CA . LEU A 1 127 ? 26.361 5.067 9.676 1.00 43.78 115 LEU A CA 1
ATOM 869 C C . LEU A 1 127 ? 26.721 3.734 9.029 1.00 44.12 115 LEU A C 1
ATOM 870 O O . LEU A 1 127 ? 27.398 3.733 8.019 1.00 45.05 115 LEU A O 1
ATOM 875 N N . GLU A 1 128 ? 26.273 2.616 9.598 1.00 43.75 116 GLU A N 1
ATOM 876 C CA . GLU A 1 128 ? 26.515 1.287 9.016 1.00 43.78 116 GLU A CA 1
ATOM 877 C C . GLU A 1 128 ? 25.860 1.101 7.625 1.00 42.95 116 GLU A C 1
ATOM 878 O O . GLU A 1 128 ? 26.168 0.151 6.924 1.00 42.02 116 GLU A O 1
ATOM 882 N N . LYS A 1 129 ? 24.945 1.998 7.260 1.00 42.17 117 LYS A N 1
ATOM 883 C CA . LYS A 1 129 ? 24.223 1.930 5.985 1.00 41.12 117 LYS A CA 1
ATOM 884 C C . LYS A 1 129 ? 24.758 2.895 4.976 1.00 39.86 117 LYS A C 1
ATOM 885 O O . LYS A 1 129 ? 24.271 2.920 3.867 1.00 40.12 117 LYS A O 1
ATOM 890 N N . PHE A 1 130 ? 25.782 3.649 5.333 1.00 39.61 118 PHE A N 1
ATOM 891 C CA . PHE A 1 130 ? 26.439 4.529 4.390 1.00 40.88 118 PHE A CA 1
ATOM 892 C C . PHE A 1 130 ? 27.820 4.001 3.901 1.00 40.72 118 PHE A C 1
ATOM 893 O O . PHE A 1 130 ? 28.662 3.639 4.690 1.00 40.18 118 PHE A O 1
ATOM 901 N N . SER A 1 131 ? 28.075 4.050 2.606 1.00 41.12 119 SER A N 1
ATOM 902 C CA . SER A 1 131 ? 29.417 3.833 2.088 1.00 41.35 119 SER A CA 1
ATOM 903 C C . SER A 1 131 ? 30.138 5.147 2.324 1.00 42.58 119 SER A C 1
ATOM 904 O O . SER A 1 131 ? 29.516 6.072 2.785 1.00 43.59 119 SER A O 1
ATOM 907 N N . GLU A 1 132 ? 31.437 5.236 2.025 1.00 43.00 120 GLU A N 1
ATOM 908 C CA . GLU A 1 132 ? 32.152 6.488 2.096 1.00 42.94 120 GLU A CA 1
ATOM 909 C C . GLU A 1 132 ? 31.594 7.482 1.119 1.00 43.67 120 GLU A C 1
ATOM 910 O O . GLU A 1 132 ? 31.514 8.687 1.433 1.00 45.34 120 GLU A O 1
ATOM 913 N N . GLU A 1 133 ? 31.209 7.008 -0.052 1.00 43.99 121 GLU A N 1
ATOM 914 C CA . GLU A 1 133 ? 30.536 7.833 -1.028 1.00 45.10 121 GLU A CA 1
ATOM 915 C C . GLU A 1 133 ? 29.194 8.385 -0.556 1.00 45.18 121 GLU A C 1
ATOM 916 O O . GLU A 1 133 ? 28.978 9.570 -0.707 1.00 46.21 121 GLU A O 1
ATOM 922 N N . ASP A 1 134 ? 28.314 7.552 0.016 1.00 45.17 122 ASP A N 1
ATOM 923 C CA . ASP A 1 134 ? 27.038 8.022 0.569 1.00 45.38 122 ASP A CA 1
ATOM 924 C C . ASP A 1 134 ? 27.311 9.098 1.647 1.00 45.58 122 ASP A C 1
ATOM 925 O O . ASP A 1 134 ? 26.659 10.122 1.703 1.00 45.05 122 ASP A O 1
ATOM 930 N N . PHE A 1 135 ? 28.258 8.805 2.522 1.00 45.52 123 PHE A N 1
ATOM 931 C CA . PHE A 1 135 ? 28.631 9.714 3.580 1.00 45.93 123 PHE A CA 1
ATOM 932 C C . PHE A 1 135 ? 29.122 11.065 3.101 1.00 45.41 123 PHE A C 1
ATOM 933 O O . PHE A 1 135 ? 28.767 12.070 3.712 1.00 46.12 123 PHE A O 1
ATOM 941 N N . LYS A 1 136 ? 29.909 11.109 2.020 1.00 45.04 124 LYS A N 1
ATOM 942 C CA . LYS A 1 136 ? 30.422 12.361 1.522 1.00 44.64 124 LYS A CA 1
ATOM 943 C C . LYS A 1 136 ? 29.292 13.269 1.060 1.00 44.56 124 LYS A C 1
ATOM 944 O O . LYS A 1 136 ? 29.260 14.443 1.410 1.00 46.31 124 LYS A O 1
ATOM 947 N N . VAL A 1 137 ? 28.381 12.735 0.265 1.00 42.99 125 VAL A N 1
ATOM 948 C CA . VAL A 1 137 ? 27.212 13.466 -0.188 1.00 41.60 125 VAL A CA 1
ATOM 949 C C . VAL A 1 137 ? 26.321 13.886 0.926 1.00 41.26 125 VAL A C 1
ATOM 950 O O . VAL A 1 137 ? 25.881 15.012 0.931 1.00 42.85 125 VAL A O 1
ATOM 954 N N . VAL A 1 138 ? 25.996 12.985 1.840 1.00 40.33 126 VAL A N 1
ATOM 955 C CA . VAL A 1 138 ? 25.066 13.291 2.920 1.00 39.86 126 VAL A CA 1
ATOM 956 C C . VAL A 1 138 ? 25.620 14.402 3.843 1.00 42.20 126 VAL A C 1
ATOM 957 O O . VAL A 1 138 ? 24.924 15.400 4.153 1.00 43.01 126 VAL A O 1
ATOM 961 N N . SER A 1 139 ? 26.881 14.275 4.253 1.00 43.30 127 SER A N 1
ATOM 962 C CA . SER A 1 139 ? 27.440 15.212 5.189 1.00 43.64 127 SER A CA 1
ATOM 963 C C . SER A 1 139 ? 27.790 16.549 4.558 1.00 44.50 127 SER A C 1
ATOM 964 O O . SER A 1 139 ? 27.752 17.589 5.233 1.00 45.08 127 SER A O 1
ATOM 967 N N . GLU A 1 140 ? 28.146 16.540 3.285 1.00 44.57 128 GLU A N 1
ATOM 968 C CA . GLU A 1 140 ? 28.236 17.786 2.556 1.00 45.54 128 GLU A CA 1
ATOM 969 C C . GLU A 1 140 ? 26.931 18.568 2.577 1.00 44.56 128 GLU A C 1
ATOM 970 O O . GLU A 1 140 ? 26.935 19.822 2.672 1.00 44.68 128 GLU A O 1
ATOM 976 N N . GLY A 1 141 ? 25.839 17.849 2.375 1.00 42.75 129 GLY A N 1
ATOM 977 C CA . GLY A 1 141 ? 24.523 18.436 2.412 1.00 41.90 129 GLY A CA 1
ATOM 978 C C . GLY A 1 141 ? 24.213 18.948 3.776 1.00 41.02 129 GLY A C 1
ATOM 979 O O . GLY A 1 141 ? 23.716 20.039 3.925 1.00 41.74 129 GLY A O 1
ATOM 980 N N . PHE A 1 142 ? 24.506 18.153 4.795 1.00 41.98 130 PHE A N 1
ATOM 981 C CA . PHE 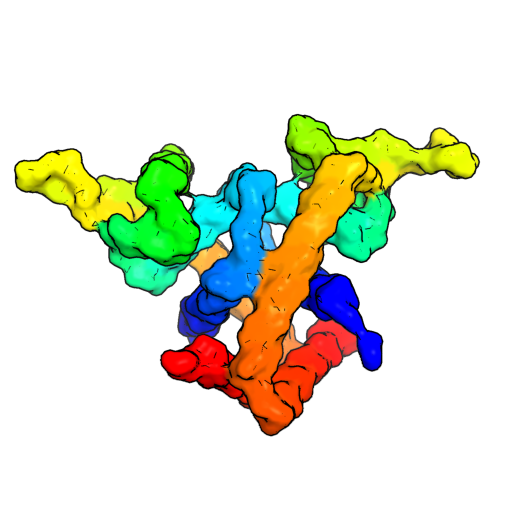A 1 142 ? 24.284 18.567 6.173 1.00 41.92 130 PHE A CA 1
ATOM 982 C C . PHE A 1 142 ? 25.034 19.849 6.533 1.00 41.48 130 PHE A C 1
ATOM 983 O O . PHE A 1 142 ? 24.434 20.802 7.073 1.00 39.86 130 PHE A O 1
ATOM 991 N N . ASN A 1 143 ? 26.331 19.848 6.238 1.00 40.56 131 ASN A N 1
ATOM 992 C CA . ASN A 1 143 ? 27.188 21.003 6.441 1.00 41.41 131 ASN A CA 1
ATOM 993 C C . ASN A 1 143 ? 26.698 22.266 5.714 1.00 40.82 131 ASN A C 1
ATOM 994 O O . ASN A 1 143 ? 26.642 23.360 6.306 1.00 39.81 131 ASN A O 1
ATOM 999 N N . ARG A 1 144 ? 26.347 22.104 4.449 1.00 40.11 132 ARG A N 1
ATOM 1000 C CA . ARG A 1 144 ? 25.839 23.196 3.674 1.00 41.33 132 ARG A CA 1
ATOM 1001 C C . ARG A 1 144 ? 24.542 23.740 4.270 1.00 41.85 132 ARG A C 1
ATOM 1002 O O . ARG A 1 144 ? 24.332 24.909 4.253 1.00 42.09 132 ARG A O 1
ATOM 1018 N N . VAL A 1 146 ? 23.577 23.569 7.532 1.00 42.99 134 VAL A N 1
ATOM 1019 C CA . VAL A 1 146 ? 23.914 24.263 8.725 1.00 43.12 134 VAL A CA 1
ATOM 1020 C C . VAL A 1 146 ? 24.565 25.599 8.404 1.00 43.01 134 VAL A C 1
ATOM 1021 O O . VAL A 1 146 ? 24.183 26.603 8.995 1.00 44.45 134 VAL A O 1
ATOM 1025 N N . GLU A 1 147 ? 25.524 25.653 7.483 1.00 42.23 135 GLU A N 1
ATOM 1026 C CA . GLU A 1 147 ? 26.104 26.931 7.152 1.00 41.03 135 GLU A CA 1
ATOM 1027 C C . GLU A 1 147 ? 25.043 27.915 6.587 1.00 39.89 135 GLU A C 1
ATOM 1028 O O . GLU A 1 147 ? 24.973 29.054 7.026 1.00 38.99 135 GLU A O 1
ATOM 1031 N N . ALA A 1 148 ? 24.229 27.500 5.629 1.00 38.04 136 ALA A N 1
ATOM 1032 C CA . ALA A 1 148 ? 23.232 28.436 5.060 1.00 39.06 136 ALA A CA 1
ATOM 1033 C C . ALA A 1 148 ? 22.252 29.000 6.110 1.00 39.35 136 ALA A C 1
ATOM 1034 O O . ALA A 1 148 ? 21.984 30.189 6.122 1.00 40.18 136 ALA A O 1
ATOM 1036 N N . LEU A 1 149 ? 21.795 28.166 7.042 1.00 40.91 137 LEU A N 1
ATOM 1037 C CA . LEU A 1 149 ? 20.886 28.599 8.089 1.00 42.37 137 LEU A CA 1
ATOM 1038 C C . LEU A 1 149 ? 21.538 29.455 9.190 1.00 43.56 137 LEU A C 1
ATOM 1039 O O . LEU A 1 149 ? 20.845 30.041 10.023 1.00 43.11 137 LEU A O 1
ATOM 1044 N N . SER A 1 150 ? 22.854 29.567 9.147 1.00 45.01 138 SER A N 1
ATOM 1045 C CA A SER A 1 150 ? 23.590 30.303 10.156 0.50 45.53 138 SER A CA 1
ATOM 1046 C CA B SER A 1 150 ? 23.643 30.290 10.137 0.50 45.64 138 SER A CA 1
ATOM 1047 C C . SER A 1 150 ? 24.103 31.634 9.618 1.00 46.47 138 SER A C 1
ATOM 1048 O O . SER A 1 150 ? 24.702 32.410 10.347 1.00 46.65 138 SER A O 1
ATOM 1053 N N . ARG A 1 151 ? 23.849 31.906 8.341 1.00 47.88 139 ARG A N 1
ATOM 1054 C CA . ARG A 1 151 ? 24.408 33.083 7.713 1.00 49.28 139 ARG A CA 1
ATOM 1055 C C . ARG A 1 151 ? 24.084 34.475 8.290 1.00 51.26 139 ARG A C 1
ATOM 1056 O O . ARG A 1 151 ? 24.988 35.182 8.779 1.00 52.22 139 ARG A O 1
ATOM 1064 N N . GLU A 1 152 ? 22.860 34.951 8.137 1.00 52.90 140 GLU A N 1
ATOM 1065 C CA . GLU A 1 152 ? 22.771 36.420 7.922 1.00 54.16 140 GLU A CA 1
ATOM 1066 C C . GLU A 1 152 ? 23.386 37.191 9.089 1.00 53.98 140 GLU A C 1
ATOM 1067 O O . GLU A 1 152 ? 24.009 38.249 8.890 1.00 55.32 140 GLU A O 1
ATOM 1073 N N . HIS B 1 12 ? 37.225 15.165 14.522 1.00 55.94 0 HIS B N 1
ATOM 1074 C CA . HIS B 1 12 ? 36.868 14.272 15.662 1.00 56.37 0 HIS B CA 1
ATOM 1075 C C . HIS B 1 12 ? 35.562 14.782 16.307 1.00 56.40 0 HIS B C 1
ATOM 1076 O O . HIS B 1 12 ? 35.559 15.828 16.965 1.00 56.58 0 HIS B O 1
ATOM 1086 N N . ASP B 1 14 ? 32.091 13.588 18.346 1.00 54.06 2 ASP B N 1
ATOM 1087 C CA . ASP B 1 14 ? 31.324 12.545 19.061 1.00 53.60 2 ASP B CA 1
ATOM 1088 C C . ASP B 1 14 ? 29.810 12.725 18.921 1.00 52.31 2 ASP B C 1
ATOM 1089 O O . ASP B 1 14 ? 29.359 13.739 18.396 1.00 52.55 2 ASP B O 1
ATOM 1094 N N . ALA B 1 15 ? 29.046 11.721 19.350 1.00 51.26 3 ALA B N 1
ATOM 1095 C CA . ALA B 1 15 ? 27.564 11.708 19.241 1.00 50.75 3 ALA B CA 1
ATOM 1096 C C . ALA B 1 15 ? 26.855 12.859 19.983 1.00 50.10 3 ALA B C 1
ATOM 1097 O O . ALA B 1 15 ? 25.856 13.377 19.513 1.00 50.71 3 ALA B O 1
ATOM 1099 N N . LEU B 1 16 ? 27.371 13.236 21.138 1.00 49.09 4 LEU B N 1
ATOM 1100 C CA . LEU B 1 16 ? 26.955 14.445 21.831 1.00 49.01 4 LEU B CA 1
ATOM 1101 C C . LEU B 1 16 ? 27.070 15.745 20.989 1.00 49.12 4 LEU B C 1
ATOM 1102 O O . LEU B 1 16 ? 26.175 16.617 21.042 1.00 48.77 4 LEU B O 1
ATOM 1107 N N . GLU B 1 17 ? 28.145 15.854 20.211 1.00 48.47 5 GLU B N 1
ATOM 1108 C CA . GLU B 1 17 ? 28.402 17.031 19.397 1.00 48.40 5 GLU B CA 1
ATOM 1109 C C . GLU B 1 17 ? 27.389 17.123 18.249 1.00 48.11 5 GLU B C 1
ATOM 1110 O O . GLU B 1 17 ? 26.996 18.212 17.834 1.00 48.67 5 GLU B O 1
ATOM 1112 N N . ILE B 1 18 ? 26.947 15.983 17.749 1.00 48.01 6 ILE B N 1
ATOM 1113 C CA . ILE B 1 18 ? 25.997 15.951 16.620 1.00 47.46 6 ILE B CA 1
ATOM 1114 C C . ILE B 1 18 ? 24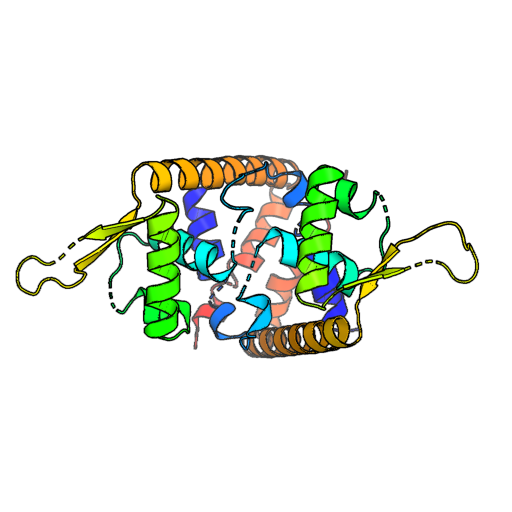.605 16.250 17.129 1.00 47.06 6 ILE B C 1
ATOM 1115 O O . ILE B 1 18 ? 23.811 16.958 16.487 1.00 47.13 6 ILE B O 1
ATOM 1120 N N . PHE B 1 19 ? 24.329 15.697 18.297 1.00 46.37 7 PHE B N 1
ATOM 1121 C CA . PHE B 1 19 ? 23.125 15.989 19.054 1.00 46.88 7 PHE B CA 1
ATOM 1122 C C . PHE B 1 19 ? 22.976 17.491 19.307 1.00 46.30 7 PHE B C 1
ATOM 1123 O O . PHE B 1 19 ? 21.948 18.074 18.985 1.00 45.78 7 PHE B O 1
ATOM 1131 N N . LYS B 1 20 ? 24.006 18.104 19.887 1.00 45.65 8 LYS B N 1
ATOM 1132 C CA . LYS B 1 20 ? 24.006 19.541 20.132 1.00 45.12 8 LYS B CA 1
ATOM 1133 C C . LYS B 1 20 ? 23.745 20.361 18.851 1.00 45.24 8 LYS B C 1
ATOM 1134 O O . LYS B 1 20 ? 23.037 21.358 18.904 1.00 46.05 8 LYS B O 1
ATOM 1140 N N . THR B 1 21 ? 24.322 19.952 17.716 1.00 45.67 9 THR B N 1
ATOM 1141 C CA . THR B 1 21 ? 24.170 20.677 16.443 1.00 44.81 9 THR B CA 1
ATOM 1142 C C . THR B 1 21 ? 22.741 20.480 15.908 1.00 45.60 9 THR B C 1
ATOM 1143 O O . THR B 1 21 ? 22.088 21.414 15.488 1.00 45.04 9 THR B O 1
ATOM 1147 N N . LEU B 1 22 ? 22.245 19.254 15.960 1.00 46.57 10 LEU B N 1
ATOM 1148 C CA . LEU B 1 22 ? 20.870 18.953 15.536 1.00 47.06 10 LEU B CA 1
ATOM 1149 C C . LEU B 1 22 ? 19.859 19.777 16.308 1.00 47.73 10 LEU B C 1
ATOM 1150 O O . LEU B 1 22 ? 18.933 20.335 15.734 1.00 48.61 10 LEU B O 1
ATOM 1155 N N . PHE B 1 23 ? 20.069 19.876 17.612 1.00 48.48 11 PHE B N 1
ATOM 1156 C CA . PHE B 1 23 ? 19.194 20.609 18.517 1.00 48.72 11 PHE B CA 1
ATOM 1157 C C . PHE B 1 23 ? 19.238 22.120 18.334 1.00 48.84 11 PHE B C 1
ATOM 1158 O O . PHE B 1 23 ? 18.233 22.773 18.469 1.00 48.95 11 PHE B O 1
ATOM 1166 N N . SER B 1 24 ? 20.413 22.682 18.104 1.00 50.00 12 SER B N 1
ATOM 1167 C CA . SER B 1 24 ? 20.547 24.080 17.688 1.00 50.61 12 SER B CA 1
ATOM 1168 C C . SER B 1 24 ? 19.801 24.379 16.388 1.00 51.09 12 SER B C 1
ATOM 1169 O O . SER B 1 24 ? 19.161 25.407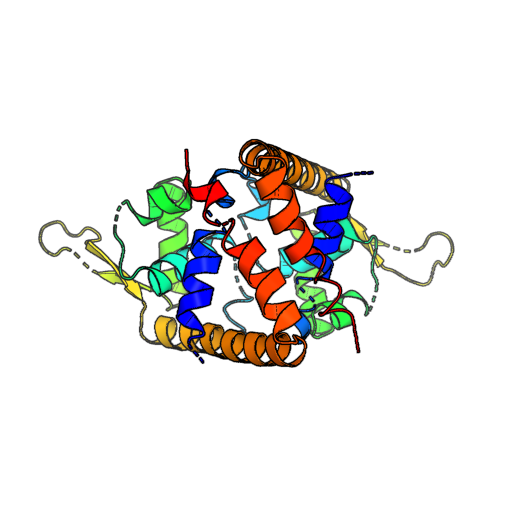 16.242 1.00 51.17 12 SER B O 1
ATOM 1172 N N . LEU B 1 25 ? 19.924 23.473 15.429 1.00 51.34 13 LEU B N 1
ATOM 1173 C CA . LEU B 1 25 ? 19.191 23.574 14.188 1.00 51.69 13 LEU B CA 1
ATOM 1174 C C . LEU B 1 25 ? 17.685 23.602 14.510 1.00 52.26 13 LEU B C 1
ATOM 1175 O O . LEU B 1 25 ? 17.012 24.593 14.234 1.00 52.39 13 LEU B O 1
ATOM 1180 N N . VAL B 1 26 ? 17.176 22.552 15.154 1.00 53.01 14 VAL B N 1
ATOM 1181 C CA . VAL B 1 26 ? 15.768 22.515 15.597 1.00 53.49 14 VAL B CA 1
ATOM 1182 C C . VAL B 1 26 ? 15.366 23.828 16.287 1.00 54.03 14 VAL B C 1
ATOM 1183 O O . VAL B 1 26 ? 14.290 24.370 15.995 1.00 54.25 14 VAL B O 1
ATOM 1195 N N . ARG B 1 28 ? 16.534 26.697 15.700 1.00 55.76 16 ARG B N 1
ATOM 1196 C CA . ARG B 1 28 ? 16.345 27.680 14.632 1.00 56.16 16 ARG B CA 1
ATOM 1197 C C . ARG B 1 28 ? 15.071 27.457 13.781 1.00 56.74 16 ARG B C 1
ATOM 1198 O O . ARG B 1 28 ? 14.428 28.409 13.327 1.00 56.74 16 ARG B O 1
ATOM 1203 N N . PHE B 1 29 ? 14.729 26.200 13.531 1.00 57.24 17 PHE B N 1
ATOM 1204 C CA . PHE B 1 29 ? 13.451 25.885 12.907 1.00 57.35 17 PHE B CA 1
ATOM 1205 C C . PHE B 1 29 ? 12.313 26.386 13.811 1.00 57.73 17 PHE B C 1
ATOM 1206 O O . PHE B 1 29 ? 11.283 26.812 13.304 1.00 58.11 17 PHE B O 1
ATOM 1214 N N . SER B 1 30 ? 12.504 26.336 15.137 1.00 58.05 18 SER B N 1
ATOM 1215 C CA . SER B 1 30 ? 11.527 26.891 16.120 1.00 58.05 18 SER B CA 1
ATOM 1216 C C . SER B 1 30 ? 11.314 28.401 15.963 1.00 58.05 18 SER B C 1
ATOM 1217 O O . SER B 1 30 ? 10.233 28.936 16.267 1.00 57.19 18 SER B O 1
ATOM 1220 N N . SER B 1 31 ? 12.372 29.074 15.514 1.00 58.34 19 SER B N 1
ATOM 1221 C CA . SER B 1 31 ? 12.340 30.520 15.293 1.00 58.59 19 SER B CA 1
ATOM 1222 C C . SER B 1 31 ? 11.680 30.915 13.966 1.00 58.97 19 SER B C 1
ATOM 1223 O O . SER B 1 31 ? 11.340 32.082 13.786 1.00 59.27 19 SER B O 1
ATOM 1226 N N . TYR B 1 32 ? 11.493 29.957 13.054 1.00 59.32 20 TYR B N 1
ATOM 1227 C CA . TYR B 1 32 ? 10.814 30.202 11.768 1.00 59.41 20 TYR B CA 1
ATOM 1228 C C . TYR B 1 32 ? 9.425 29.545 11.704 1.00 59.39 20 TYR B C 1
ATOM 1229 O O . TYR B 1 32 ? 8.696 29.717 10.713 1.00 59.13 20 TYR B O 1
ATOM 1238 N N . LEU B 1 33 ? 9.064 28.851 12.792 1.00 59.52 21 LEU B N 1
ATOM 1239 C CA . LEU B 1 33 ? 7.871 27.997 12.896 1.00 59.78 21 LEU B CA 1
ATOM 1240 C C . LEU B 1 33 ? 6.971 28.454 14.051 1.00 60.34 21 LEU B C 1
ATOM 1241 O O . LEU B 1 33 ? 7.392 28.390 15.204 1.00 59.86 21 LEU B O 1
ATOM 1246 N N . PRO B 1 34 ? 5.746 28.949 13.746 1.00 61.38 22 PRO B N 1
ATOM 1247 C CA . PRO B 1 34 ? 4.759 29.422 14.749 1.00 62.15 22 PRO B CA 1
ATOM 1248 C C . PRO B 1 34 ? 4.334 28.472 15.894 1.00 63.15 22 PRO B C 1
ATOM 1249 O O . PRO B 1 34 ? 4.897 27.386 16.077 1.00 63.32 22 PRO B O 1
ATOM 1253 N N . SER B 1 35 ? 3.342 28.919 16.665 1.00 64.28 23 SER B N 1
ATOM 1254 C CA . SER B 1 35 ? 2.820 28.169 17.809 1.00 65.07 23 SER B CA 1
ATOM 1255 C C . SER B 1 35 ? 1.598 27.363 17.411 1.00 66.01 23 SER B C 1
ATOM 1256 O O . SER B 1 35 ? 0.774 27.824 16.619 1.00 66.05 23 SER B O 1
ATOM 1259 N N . ASN B 1 36 ? 1.495 26.158 17.965 1.00 67.22 24 ASN B N 1
ATOM 1260 C CA . ASN B 1 36 ? 0.189 25.441 18.067 1.00 67.77 24 ASN B CA 1
ATOM 1261 C C . ASN B 1 36 ? -0.069 24.981 19.531 1.00 67.96 24 ASN B C 1
ATOM 1262 O O . ASN B 1 36 ? 0.782 24.298 20.118 1.00 68.58 24 ASN B O 1
ATOM 1264 N N . GLU B 1 37 ? -1.218 25.345 20.112 1.00 67.72 25 GLU B N 1
ATOM 1265 C CA . GLU B 1 37 ? -1.455 25.158 21.562 1.00 67.53 25 GLU B CA 1
ATOM 1266 C C . GLU B 1 37 ?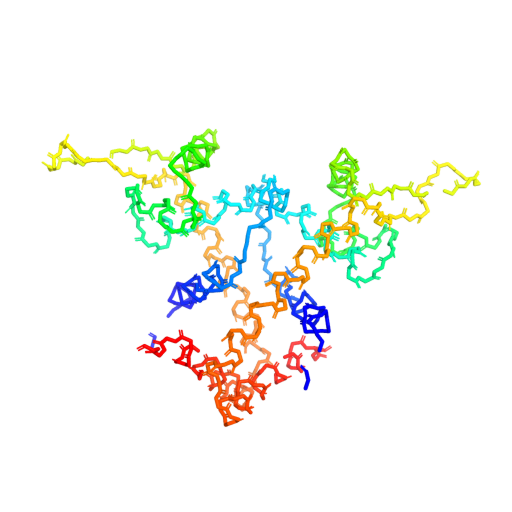 -1.902 23.776 21.983 1.00 67.43 25 GLU B C 1
ATOM 1267 O O . GLU B 1 37 ? -2.022 23.509 23.181 1.00 67.75 25 GLU B O 1
ATOM 1269 N N . GLU B 1 38 ? -2.228 22.921 21.020 1.00 67.17 26 GLU B N 1
ATOM 1270 C CA . GLU B 1 38 ? -2.633 21.547 21.330 1.00 66.79 26 GLU B CA 1
ATOM 1271 C C . GLU B 1 38 ? -1.489 20.613 20.940 1.00 66.37 26 GLU B C 1
ATOM 1272 O O . GLU B 1 38 ? -1.248 19.612 21.623 1.00 67.29 26 GLU B O 1
ATOM 1274 N N . ILE B 1 39 ? -0.762 20.948 19.873 1.00 65.15 27 ILE B N 1
ATOM 1275 C CA . ILE B 1 39 ? 0.498 20.269 19.586 1.00 64.33 27 ILE B CA 1
ATOM 1276 C C . ILE B 1 39 ? 1.413 20.301 20.823 1.00 63.65 27 ILE B C 1
ATOM 1277 O O . ILE B 1 39 ? 2.071 19.299 21.150 1.00 64.23 27 ILE B O 1
ATOM 1279 N N . SER B 1 40 ? 1.428 21.430 21.533 1.00 62.20 28 SER B N 1
ATOM 1280 C CA . SER B 1 40 ? 2.366 21.606 22.644 1.00 60.79 28 SER B CA 1
ATOM 1281 C C . SER B 1 40 ? 1.889 20.877 23.899 1.00 59.05 28 SER B C 1
ATOM 1282 O O . SER B 1 40 ? 2.706 20.486 24.727 1.00 59.09 28 SER B O 1
ATOM 1285 N N . ASP B 1 41 ? 0.583 20.654 24.012 1.00 56.98 29 ASP B N 1
ATOM 1286 C CA . ASP B 1 41 ? 0.027 19.938 25.157 1.00 55.66 29 ASP B CA 1
ATOM 1287 C C . ASP B 1 41 ? 0.155 18.422 25.012 1.00 53.80 29 ASP B C 1
ATOM 1288 O O . ASP B 1 41 ? 0.090 17.698 26.004 1.00 53.49 29 ASP B O 1
ATOM 1301 N N . LYS B 1 43 ? 1.598 14.647 24.490 1.00 48.24 31 LYS B N 1
ATOM 1302 C CA . LYS B 1 43 ? 2.770 13.817 24.740 1.00 47.23 31 LYS B CA 1
ATOM 1303 C C . LYS B 1 43 ? 3.340 13.341 23.404 1.00 46.39 31 LYS B C 1
ATOM 1304 O O . LYS B 1 43 ? 2.652 13.361 22.376 1.00 45.68 31 LYS B O 1
ATOM 1310 N N . THR B 1 44 ? 4.595 12.912 23.425 1.00 45.45 32 THR B N 1
ATOM 1311 C CA . THR B 1 44 ? 5.350 12.733 22.184 1.00 44.69 32 THR B CA 1
ATOM 1312 C C . THR B 1 44 ? 4.810 11.602 21.316 1.00 44.51 32 THR B C 1
ATOM 1313 O O . THR B 1 44 ? 4.735 11.754 20.090 1.00 43.68 32 THR B O 1
ATOM 1317 N N . THR B 1 45 ? 4.422 10.487 21.945 1.00 44.14 33 THR B N 1
ATOM 1318 C CA . THR B 1 45 ? 3.799 9.380 21.217 1.00 44.53 33 THR B CA 1
ATOM 1319 C C . THR B 1 45 ? 2.358 9.676 20.722 1.00 44.14 33 THR B C 1
ATOM 1320 O O . THR B 1 45 ? 1.924 9.087 19.721 1.00 45.40 33 THR B O 1
ATOM 1324 N N . GLU B 1 46 ? 1.627 10.580 21.380 1.00 43.36 34 GLU B N 1
ATOM 1325 C CA . GLU B 1 46 ? 0.307 11.027 20.885 1.00 43.19 34 GLU B CA 1
ATOM 1326 C C . GLU B 1 46 ? 0.417 11.855 19.636 1.00 42.62 34 GLU B C 1
ATOM 1327 O O . GLU B 1 46 ? -0.327 11.652 18.674 1.00 41.33 34 GLU B O 1
ATOM 1333 N N . LEU B 1 47 ? 1.369 12.789 19.652 1.00 42.72 35 LEU B N 1
ATOM 1334 C CA . LEU B 1 47 ? 1.700 13.595 18.460 1.00 42.63 35 LEU B CA 1
ATOM 1335 C C . LEU B 1 47 ? 2.172 12.707 17.301 1.00 42.36 35 LEU B C 1
ATOM 1336 O O . LEU B 1 47 ? 1.758 12.860 16.160 1.00 42.33 35 LEU B O 1
ATOM 1341 N N . TYR B 1 48 ? 3.025 11.761 17.618 1.00 42.64 36 TYR B N 1
ATOM 1342 C CA . TYR B 1 48 ? 3.578 10.867 16.629 1.00 43.01 36 TYR B CA 1
ATOM 1343 C C . TYR B 1 48 ? 2.493 9.997 15.986 1.00 42.82 36 TYR B C 1
ATOM 1344 O O . TYR B 1 48 ? 2.560 9.765 14.797 1.00 42.63 36 TYR B O 1
ATOM 1353 N N . ALA B 1 49 ? 1.506 9.509 16.761 1.00 42.11 37 ALA B N 1
ATOM 1354 C CA . ALA B 1 49 ? 0.433 8.664 16.201 1.00 41.38 37 ALA B CA 1
ATOM 1355 C C . ALA B 1 49 ? -0.574 9.519 15.456 1.00 40.61 37 ALA B C 1
ATOM 1356 O O . ALA B 1 49 ? -1.054 9.139 14.418 1.00 39.96 37 ALA B O 1
ATOM 1358 N N . PHE B 1 50 ? -0.904 10.673 16.011 1.00 41.01 38 PHE B N 1
ATOM 1359 C CA . PHE B 1 50 ? -1.762 11.655 15.340 1.00 41.37 38 PHE B CA 1
ATOM 1360 C C . PHE B 1 50 ? -1.256 11.993 13.936 1.00 42.03 38 PHE B C 1
ATOM 1361 O O . PHE B 1 50 ? -2.021 12.023 12.964 1.00 42.70 38 PHE B O 1
ATOM 1369 N N . LEU B 1 51 ? 0.041 12.255 13.830 1.00 42.44 39 LEU B N 1
ATOM 1370 C CA . LEU B 1 51 ? 0.643 12.621 12.548 1.00 42.67 39 LEU B CA 1
ATOM 1371 C C . LEU B 1 51 ? 0.650 11.443 11.595 1.00 42.57 39 LEU B C 1
ATOM 1372 O O . LEU B 1 51 ? 0.541 11.624 10.404 1.00 42.53 39 LEU B O 1
ATOM 1377 N N . TYR B 1 52 ? 0.775 10.231 12.113 1.00 43.38 40 TYR B N 1
ATOM 1378 C CA . TYR B 1 52 ? 0.728 9.053 11.266 1.00 44.31 40 TYR B CA 1
ATOM 1379 C C . TYR B 1 52 ? -0.632 8.920 10.558 1.00 44.77 40 TYR B C 1
ATOM 1380 O O . TYR B 1 52 ? -0.715 8.715 9.328 1.00 45.55 40 TYR B O 1
ATOM 1389 N N . VAL B 1 53 ? -1.709 9.079 11.320 1.00 44.04 41 VAL B N 1
ATOM 1390 C CA . VAL B 1 53 ? -3.031 8.949 10.754 1.00 43.43 41 VAL B CA 1
ATOM 1391 C C . VAL B 1 53 ? -3.326 10.141 9.813 1.00 44.78 41 VAL B C 1
ATOM 1392 O O . VAL B 1 53 ? -3.874 9.965 8.709 1.00 44.75 41 VAL B O 1
ATOM 1396 N N . ALA B 1 54 ? -2.967 11.347 10.255 1.00 45.40 42 ALA B N 1
ATOM 1397 C CA . ALA B 1 54 ? -3.134 12.562 9.442 1.00 45.95 42 ALA B CA 1
ATOM 1398 C C . ALA B 1 54 ? -2.377 12.450 8.105 1.00 46.57 42 ALA B C 1
ATOM 1399 O O . ALA B 1 54 ? -2.855 12.926 7.078 1.00 46.76 42 ALA B O 1
ATOM 1401 N N . LEU B 1 55 ? -1.207 11.805 8.120 1.00 47.44 43 LEU B N 1
ATOM 1402 C CA . LEU B 1 55 ? -0.340 11.741 6.933 1.00 47.73 43 LEU B CA 1
ATOM 1403 C C . LEU B 1 55 ? -0.661 10.564 6.012 1.00 48.42 43 LEU B C 1
ATOM 1404 O O . LEU B 1 55 ? -0.739 10.738 4.800 1.00 48.75 43 LEU B O 1
ATOM 1409 N N . PHE B 1 56 ? -0.803 9.366 6.571 1.00 48.99 44 PHE B N 1
ATOM 1410 C CA . PHE B 1 56 ? -0.987 8.169 5.746 1.00 49.59 44 PHE B CA 1
ATOM 1411 C C . PHE B 1 56 ? -2.449 7.700 5.697 1.00 49.48 44 PHE B C 1
ATOM 1412 O O . PHE B 1 56 ? -2.737 6.575 5.265 1.00 49.66 44 PHE B O 1
ATOM 1420 N N . GLY B 1 57 ? -3.358 8.569 6.151 1.00 49.05 45 GLY B N 1
ATOM 1421 C CA . GLY B 1 57 ? -4.800 8.309 6.105 1.00 48.82 45 GLY B CA 1
ATOM 1422 C C . GLY B 1 57 ? -5.273 7.403 7.218 1.00 48.30 45 GLY B C 1
ATOM 1423 O O . GLY B 1 57 ? -4.463 6.954 8.044 1.00 47.89 45 GLY B O 1
ATOM 1424 N N . PRO B 1 58 ? -6.596 7.129 7.246 1.00 47.70 46 PRO B N 1
ATOM 1425 C CA . PRO B 1 58 ? -7.216 6.225 8.204 1.00 46.92 46 PRO B CA 1
ATOM 1426 C C . PRO B 1 58 ? -6.436 4.928 8.398 1.00 46.75 46 PRO B C 1
ATOM 1427 O O . PRO B 1 58 ? -5.863 4.393 7.446 1.00 46.57 46 PRO B O 1
ATOM 1431 N N . LYS B 1 59 ? -6.444 4.415 9.626 1.00 46.45 47 LYS B N 1
ATOM 1432 C CA . LYS B 1 59 ? -5.618 3.274 9.994 1.00 45.98 47 LYS B CA 1
ATOM 1433 C C . LYS B 1 59 ? -6.350 2.349 10.911 1.00 45.08 47 LYS B C 1
ATOM 1434 O O . LYS B 1 59 ? -7.166 2.788 11.696 1.00 44.58 47 LYS B O 1
ATOM 1440 N N . LYS B 1 60 ? -6.006 1.072 10.820 1.00 44.80 48 LYS B N 1
ATOM 1441 C CA . LYS B 1 60 ? -6.481 0.049 11.747 1.00 44.99 48 LYS B CA 1
ATOM 1442 C C . LYS B 1 60 ? -5.672 0.175 13.039 1.00 45.39 48 LYS B C 1
ATOM 1443 O O . LYS B 1 60 ? -4.556 0.700 13.017 1.00 44.87 48 LYS B O 1
ATOM 1455 N N . LYS B 1 62 ? -4.370 -2.196 14.469 1.00 49.28 50 LYS B N 1
ATOM 1456 C CA . LYS B 1 62 ? -3.256 -3.110 14.185 1.00 49.61 50 LYS B CA 1
ATOM 1457 C C . LYS B 1 62 ? -2.109 -2.382 13.520 1.00 49.74 50 LYS B C 1
ATOM 1458 O O . LYS B 1 62 ? -0.961 -2.654 13.836 1.00 49.67 50 LYS B O 1
ATOM 1461 N N . GLU B 1 63 ? -2.426 -1.472 12.599 1.00 50.43 51 GLU B N 1
ATOM 1462 C CA . GLU B 1 63 ? -1.405 -0.693 11.874 1.00 51.65 51 GLU B CA 1
ATOM 1463 C C . GLU B 1 63 ? -0.763 0.390 12.751 1.00 51.37 51 GLU B C 1
ATOM 1464 O O . GLU B 1 63 ? 0.431 0.661 12.625 1.00 50.36 51 GLU B O 1
ATOM 1470 N N . ILE B 1 64 ? -1.564 0.984 13.635 1.00 51.65 52 ILE B N 1
ATOM 1471 C CA . ILE B 1 64 ? -1.085 1.956 14.606 1.00 51.90 52 ILE B CA 1
ATOM 1472 C C . ILE B 1 64 ? -0.212 1.217 15.626 1.00 53.36 52 ILE B C 1
ATOM 1473 O O . ILE B 1 64 ? 0.861 1.677 15.966 1.00 53.26 52 ILE B O 1
ATOM 1478 N N . ALA B 1 65 ? -0.676 0.071 16.103 1.00 55.22 53 ALA B N 1
ATOM 1479 C CA . ALA B 1 65 ? 0.115 -0.740 17.037 1.00 56.84 53 ALA B CA 1
ATOM 1480 C C . ALA B 1 65 ? 1.468 -1.166 16.448 1.00 58.38 53 ALA B C 1
ATOM 1481 O O . ALA B 1 65 ? 2.464 -1.137 17.147 1.00 58.42 53 ALA B O 1
ATOM 1483 N N . GLU B 1 66 ? 1.506 -1.532 15.163 1.00 60.82 54 GLU B N 1
ATOM 1484 C CA . GLU B 1 66 ? 2.763 -1.918 14.511 1.00 62.85 54 GLU B CA 1
ATOM 1485 C C . GLU B 1 66 ? 3.667 -0.701 14.397 1.00 64.86 54 GLU B C 1
ATOM 1486 O O . GLU B 1 66 ? 4.789 -0.701 14.863 1.00 65.24 54 GLU B O 1
ATOM 1489 N N . PHE B 1 67 ? 3.121 0.348 13.814 1.00 67.66 55 PHE B N 1
ATOM 1490 C CA . PHE B 1 67 ? 3.813 1.610 13.550 1.00 69.68 55 PHE B CA 1
ATOM 1491 C C . PHE B 1 67 ? 4.457 2.266 14.780 1.00 70.91 55 PHE B C 1
ATOM 1492 O O . PHE B 1 67 ? 5.530 2.857 14.723 1.00 71.06 55 PHE B O 1
ATOM 1500 N N . LEU B 1 68 ? 3.788 2.163 15.904 1.00 72.57 56 LEU B N 1
ATOM 1501 C CA . LEU B 1 68 ? 4.219 2.875 17.085 1.00 73.50 56 LEU B CA 1
ATOM 1502 C C . LEU B 1 68 ? 5.388 2.093 17.712 1.00 74.32 56 LEU B C 1
ATOM 1503 O O . LEU B 1 68 ? 5.630 2.197 18.936 1.00 75.33 56 LEU B O 1
ATOM 1508 N N . SER B 1 69 ? 6.120 1.323 16.886 1.00 74.21 57 SER B N 1
ATOM 1509 C CA . SER B 1 69 ? 7.019 0.245 17.369 1.00 73.42 57 SER B CA 1
ATOM 1510 C C . SER B 1 69 ? 6.565 -0.212 18.740 1.00 74.21 57 SER B C 1
ATOM 1511 O O . SER B 1 69 ? 7.407 -0.567 19.561 1.00 74.49 57 SER B O 1
ATOM 1514 N N . THR B 1 70 ? 5.247 -0.185 18.981 1.00 74.95 58 THR B N 1
ATOM 1515 C CA . THR B 1 70 ? 4.684 -0.220 20.361 1.00 75.65 58 THR B CA 1
ATOM 1516 C C . THR B 1 70 ? 3.601 -1.287 20.574 1.00 75.80 58 THR B C 1
ATOM 1517 O O . THR B 1 70 ? 3.199 -1.982 19.643 1.00 75.72 58 THR B O 1
ATOM 1519 N N . THR B 1 71 ? 3.114 -1.394 21.807 1.00 76.02 59 THR B N 1
ATOM 1520 C CA . THR B 1 71 ? 2.150 -2.461 22.178 1.00 75.79 59 THR B CA 1
ATOM 1521 C C . THR B 1 71 ? 0.669 -2.120 21.845 1.00 74.71 59 THR B C 1
ATOM 1522 O O . THR B 1 71 ? 0.342 -0.973 21.521 1.00 74.64 59 THR B O 1
ATOM 1526 N N . LYS B 1 72 ? -0.195 -3.140 21.880 1.00 73.28 60 LYS B N 1
ATOM 1527 C CA . LYS B 1 72 ? -1.645 -2.968 21.701 1.00 72.28 60 LYS B CA 1
ATOM 1528 C C . LYS B 1 72 ? -2.277 -2.183 22.858 1.00 70.78 60 LYS B C 1
ATOM 1529 O O . LYS B 1 72 ? -3.201 -1.389 22.645 1.00 71.66 60 LYS B O 1
ATOM 1531 N N . SER B 1 73 ? -1.787 -2.425 24.073 1.00 68.15 61 SER B N 1
ATOM 1532 C CA . SER B 1 73 ? -2.203 -1.677 25.264 1.00 65.92 61 SER B CA 1
ATOM 1533 C C . SER B 1 73 ? -1.882 -0.188 25.134 1.00 63.34 61 SER B C 1
ATOM 1534 O O . SER B 1 73 ? -2.782 0.650 25.172 1.00 63.78 61 SER B O 1
ATOM 1536 N N . ASN B 1 74 ? -0.610 0.131 24.942 1.00 60.23 62 ASN B N 1
ATOM 1537 C CA . ASN B 1 74 ? -0.179 1.530 24.775 1.00 57.77 62 ASN B CA 1
ATOM 1538 C C . ASN B 1 74 ? -0.828 2.244 23.567 1.00 55.19 62 ASN B C 1
ATOM 1539 O O . ASN B 1 74 ? -1.124 3.427 23.656 1.00 55.73 62 ASN B O 1
ATOM 1544 N N . VAL B 1 75 ? -1.182 1.516 22.518 1.00 52.23 63 VAL B N 1
ATOM 1545 C CA . VAL B 1 75 ? -2.010 2.077 21.435 1.00 50.32 63 VAL B CA 1
ATOM 1546 C C . VAL B 1 75 ? -3.439 2.438 21.854 1.00 48.94 63 VAL B C 1
ATOM 1547 O O . VAL B 1 75 ? -3.962 3.442 21.379 1.00 48.06 63 VAL B O 1
ATOM 1551 N N . THR B 1 76 ? -4.094 1.622 22.699 1.00 47.40 64 THR B N 1
ATOM 1552 C CA . THR B 1 76 ? -5.455 1.977 23.130 1.00 46.49 64 THR B CA 1
ATOM 1553 C C . THR B 1 76 ? -5.378 3.246 23.986 1.00 45.29 64 THR B C 1
ATOM 1554 O O . THR B 1 76 ? -6.206 4.111 23.811 1.00 44.59 64 THR B O 1
ATOM 1558 N N . ASN B 1 77 ? -4.370 3.366 24.865 1.00 44.31 65 ASN B N 1
ATOM 1559 C CA . ASN B 1 77 ? -4.127 4.596 25.624 1.00 43.73 65 ASN B CA 1
ATOM 1560 C C . ASN B 1 77 ? -3.891 5.810 24.730 1.00 42.54 65 ASN B C 1
ATOM 1561 O O . ASN B 1 77 ? -4.415 6.890 24.982 1.00 42.93 65 ASN B O 1
ATOM 1566 N N . VAL B 1 78 ? -3.113 5.624 23.669 1.00 41.16 66 VAL B N 1
ATOM 1567 C CA . VAL B 1 78 ? -2.763 6.724 22.789 1.00 39.29 66 VAL B CA 1
ATOM 1568 C C . VAL B 1 78 ? -3.986 7.191 21.984 1.00 39.05 66 VAL B C 1
ATOM 1569 O O . VAL B 1 78 ? -4.188 8.397 21.838 1.00 38.48 66 VAL B O 1
ATOM 1573 N N . VAL B 1 79 ? -4.780 6.251 21.473 1.00 38.45 67 VAL B N 1
ATOM 1574 C CA . VAL B 1 79 ? -5.957 6.572 20.663 1.00 38.09 67 VAL B CA 1
ATOM 1575 C C . VAL B 1 79 ? -7.033 7.167 21.572 1.00 38.99 67 VAL B C 1
ATOM 1576 O O . VAL B 1 79 ? -7.576 8.224 21.260 1.00 39.56 67 VAL B O 1
ATOM 1580 N N . ASP B 1 80 ? -7.311 6.525 22.703 1.00 39.12 68 ASP B N 1
ATOM 1581 C CA . ASP B 1 80 ? -8.259 7.065 23.723 1.00 39.80 68 ASP B CA 1
ATOM 1582 C C . ASP B 1 80 ? -7.923 8.515 24.080 1.00 40.33 68 ASP B C 1
ATOM 1583 O O . ASP B 1 80 ? -8.802 9.383 24.164 1.00 40.44 68 ASP B O 1
ATOM 1588 N N . SER B 1 81 ? -6.652 8.767 24.328 1.00 40.60 69 SER B N 1
ATOM 1589 C CA . SER B 1 81 ? -6.231 10.119 24.658 1.00 41.28 69 SER B CA 1
ATOM 1590 C C . SER B 1 81 ? -6.412 11.118 23.494 1.00 41.24 69 SER B C 1
ATOM 1591 O O . SER B 1 81 ? -6.741 12.292 23.718 1.00 40.79 69 SER B O 1
ATOM 1594 N N . LEU B 1 82 ? -6.173 10.655 22.268 1.00 40.99 70 LEU B N 1
ATOM 1595 C CA . LEU B 1 82 ? -6.421 11.474 21.062 1.00 41.28 70 LEU B CA 1
ATOM 1596 C C . LEU B 1 82 ? -7.923 11.679 20.784 1.00 41.40 70 LEU B C 1
ATOM 1597 O O . LEU B 1 82 ? -8.336 12.675 20.185 1.00 40.83 70 LEU B O 1
ATOM 1602 N N . GLU B 1 83 ? -8.727 10.715 21.227 1.00 42.67 71 GLU B N 1
ATOM 1603 C CA . GLU B 1 83 ? -10.180 10.790 21.122 1.00 43.79 71 GLU B CA 1
ATOM 1604 C C . GLU B 1 83 ? -10.718 11.799 22.139 1.00 43.79 71 GLU B C 1
ATOM 1605 O O . GLU B 1 83 ? -11.528 12.674 21.769 1.00 43.70 71 GLU B O 1
ATOM 1611 N N . LYS B 1 84 ? -10.251 11.694 23.393 1.00 43.54 72 LYS B N 1
ATOM 1612 C CA . LYS B 1 84 ? -10.568 12.681 24.420 1.00 43.56 72 LYS B CA 1
ATOM 1613 C C . LYS B 1 84 ? -10.303 14.095 23.899 1.00 44.37 72 LYS B C 1
ATOM 1614 O O . LYS B 1 84 ? -11.147 14.975 24.066 1.00 44.79 72 LYS B O 1
ATOM 1617 N N . ARG B 1 85 ? -9.155 14.292 23.242 1.00 44.06 73 ARG B N 1
ATOM 1618 C CA . ARG B 1 85 ? -8.752 15.604 22.756 1.00 44.23 73 ARG B CA 1
ATOM 1619 C C . ARG B 1 85 ? -9.526 16.100 21.536 1.00 43.13 73 ARG B C 1
ATOM 1620 O O . ARG B 1 85 ? -9.380 17.240 21.135 1.00 43.51 73 ARG B O 1
ATOM 1628 N N . GLY B 1 86 ? -10.331 15.255 20.928 1.00 41.72 74 GLY B N 1
ATOM 1629 C CA . GLY B 1 86 ? -11.215 15.709 19.872 1.00 40.64 74 GLY B CA 1
ATOM 1630 C C . GLY B 1 86 ? -10.598 15.581 18.515 1.00 39.87 74 GLY B C 1
ATOM 1631 O O . GLY B 1 86 ? -11.195 15.994 17.517 1.00 39.56 74 GLY B O 1
ATOM 1632 N N . LEU B 1 87 ? -9.422 14.953 18.484 1.00 39.15 75 LEU B N 1
ATOM 1633 C CA . LEU B 1 87 ? -8.531 15.011 17.350 1.00 38.26 75 LEU B CA 1
ATOM 1634 C C . LEU B 1 87 ? -8.725 13.821 16.424 1.00 37.87 75 LEU B C 1
ATOM 1635 O O . LEU B 1 87 ? -8.464 13.919 15.229 1.00 37.60 75 LEU B O 1
ATOM 1640 N N . VAL B 1 88 ? -9.171 12.691 16.966 1.00 37.56 76 VAL B N 1
ATOM 1641 C CA . VAL B 1 88 ? -9.411 11.492 16.141 1.00 37.15 76 VAL B CA 1
ATOM 1642 C C . VAL B 1 88 ? -10.656 10.780 16.649 1.00 37.28 76 VAL B C 1
ATOM 1643 O O . VAL B 1 88 ? -11.036 10.962 17.798 1.00 36.34 76 VAL B O 1
ATOM 1647 N N . VAL B 1 89 ? -11.285 9.990 15.781 1.00 37.15 77 VAL B N 1
ATOM 1648 C CA . VAL B 1 89 ? -12.407 9.173 16.177 1.00 37.19 77 VAL B CA 1
ATOM 1649 C C . VAL B 1 89 ? -12.213 7.723 15.721 1.00 37.66 77 VAL B C 1
ATOM 1650 O O . VAL B 1 89 ? -11.587 7.451 14.682 1.00 36.71 77 VAL B O 1
ATOM 1654 N N . ARG B 1 90 ? -12.730 6.785 16.517 1.00 38.88 78 ARG B N 1
ATOM 1655 C CA . ARG B 1 90 ? -12.835 5.382 16.064 1.00 39.83 78 ARG B CA 1
ATOM 1656 C C . ARG B 1 90 ? -14.153 5.232 15.289 1.00 39.07 78 ARG B C 1
ATOM 1657 O O . ARG B 1 90 ? -15.204 5.644 15.740 1.00 38.41 78 ARG B O 1
ATOM 1665 N N . GLU B 1 91 ? -14.060 4.684 14.088 1.00 38.72 79 GLU B N 1
ATOM 1666 C CA . GLU B 1 91 ? -15.229 4.264 13.358 1.00 38.36 79 GLU B CA 1
ATOM 1667 C C . GLU B 1 91 ? -15.430 2.803 13.697 1.00 36.55 79 GLU B C 1
ATOM 1668 O O . GLU B 1 91 ? -14.481 2.027 13.674 1.00 35.37 79 GLU B O 1
ATOM 1682 N N . ASP B 1 93 ? -16.883 -1.016 13.387 1.00 33.72 81 ASP B N 1
ATOM 1683 C CA . ASP B 1 93 ? -17.396 -2.053 12.537 1.00 33.21 81 ASP B CA 1
ATOM 1684 C C . ASP B 1 93 ? -18.709 -2.500 13.175 1.00 32.46 81 ASP B C 1
ATOM 1685 O O . ASP B 1 93 ? -18.708 -2.987 14.309 1.00 32.84 81 ASP B O 1
ATOM 1690 N N . PRO B 1 94 ? -19.841 -2.322 12.460 1.00 30.91 82 PRO B N 1
ATOM 1691 C CA . PRO B 1 94 ? -21.118 -2.678 13.044 1.00 30.40 82 PRO B CA 1
ATOM 1692 C C . PRO B 1 94 ? -21.354 -4.171 13.173 1.00 29.70 82 PRO B C 1
ATOM 1693 O O . PRO B 1 94 ? -22.269 -4.565 13.875 1.00 28.12 82 PRO B O 1
ATOM 1697 N N . VAL B 1 95 ? -20.533 -4.993 12.539 1.00 29.77 83 VAL B N 1
ATOM 1698 C CA . VAL B 1 95 ? -20.722 -6.439 12.647 1.00 30.86 83 VAL B CA 1
ATOM 1699 C C . VAL B 1 95 ? -20.226 -7.002 13.996 1.00 31.19 83 VAL B C 1
ATOM 1700 O O . VAL B 1 95 ? -20.851 -7.885 14.551 1.00 31.35 83 VAL B O 1
ATOM 1704 N N . ASP B 1 96 ? -19.123 -6.463 14.535 1.00 32.55 84 ASP B N 1
ATOM 1705 C CA . ASP B 1 96 ? -18.548 -7.007 15.777 1.00 32.42 84 ASP B CA 1
ATOM 1706 C C . ASP B 1 96 ? -18.347 -5.989 16.891 1.00 32.39 84 ASP B C 1
ATOM 1707 O O . ASP B 1 96 ? -17.798 -6.303 17.935 1.00 32.36 84 ASP B O 1
ATOM 1712 N N . ARG B 1 97 ? -18.787 -4.764 16.664 1.00 32.69 85 ARG B N 1
ATOM 1713 C CA . ARG B 1 97 ? -18.648 -3.689 17.652 1.00 32.77 85 ARG B CA 1
ATOM 1714 C C . ARG B 1 97 ? -17.191 -3.398 18.061 1.00 34.03 85 ARG B C 1
ATOM 1715 O O . ARG B 1 97 ? -16.932 -2.879 19.139 1.00 34.33 85 ARG B O 1
ATOM 1723 N N . ARG B 1 98 ? -16.254 -3.670 17.164 1.00 35.21 86 ARG B N 1
ATOM 1724 C CA . ARG B 1 98 ? -14.868 -3.281 17.370 1.00 36.40 86 ARG B CA 1
ATOM 1725 C C . ARG B 1 98 ? -14.486 -2.142 16.415 1.00 37.26 86 ARG B C 1
ATOM 1726 O O . ARG B 1 98 ? -15.301 -1.759 15.571 1.00 37.14 86 ARG B O 1
ATOM 1731 N N . THR B 1 99 ? -13.286 -1.573 16.584 1.00 38.38 87 THR B N 1
ATOM 1732 C CA . THR B 1 99 ? -12.828 -0.453 15.765 1.00 39.69 87 THR B CA 1
ATOM 1733 C C . THR B 1 99 ? -12.579 -0.983 14.403 1.00 41.04 87 THR B C 1
ATOM 1734 O O . THR B 1 99 ? -11.933 -2.023 14.257 1.00 41.62 87 THR B O 1
ATOM 1738 N N . TYR B 1 100 ? -13.123 -0.286 13.419 1.00 42.36 88 TYR B N 1
ATOM 1739 C CA . TYR B 1 100 ? -12.844 -0.566 12.036 1.00 44.10 88 TYR B CA 1
ATOM 1740 C C . TYR B 1 100 ? -11.584 0.284 11.626 1.00 43.76 88 TYR B C 1
ATOM 1741 O O . TYR B 1 100 ? -10.557 -0.256 11.194 1.00 42.42 88 TYR B O 1
ATOM 1750 N N . ARG B 1 101 ? -11.652 1.593 11.860 1.00 43.55 89 ARG B N 1
ATOM 1751 C CA . ARG B 1 101 ? -10.517 2.478 11.642 1.00 44.40 89 ARG B CA 1
ATOM 1752 C C . ARG B 1 101 ? -10.405 3.601 12.658 1.00 43.84 89 ARG B C 1
ATOM 1753 O O . ARG B 1 101 ? -11.410 4.006 13.231 1.00 43.85 89 ARG B O 1
ATOM 1761 N N . VAL B 1 102 ? -9.188 4.141 12.830 1.00 43.66 90 VAL B N 1
ATOM 1762 C CA . VAL B 1 102 ? -9.035 5.509 13.335 1.00 42.66 90 VAL B CA 1
ATOM 1763 C C . VAL B 1 102 ? -8.938 6.512 12.184 1.00 42.54 90 VAL B C 1
ATOM 1764 O O . VAL B 1 102 ? -8.214 6.303 11.192 1.00 41.97 90 VAL B O 1
ATOM 1768 N N . VAL B 1 103 ? -9.735 7.572 12.315 1.00 42.24 91 VAL B N 1
ATOM 1769 C CA . VAL B 1 103 ? -9.787 8.641 11.344 1.00 42.75 91 VAL B CA 1
ATOM 1770 C C . VAL B 1 103 ? -9.706 9.980 12.055 1.00 42.94 91 VAL B C 1
ATOM 1771 O O . VAL B 1 103 ? -10.055 10.093 13.238 1.00 43.62 91 VAL B O 1
ATOM 1775 N N . LEU B 1 104 ? -9.291 11.005 11.324 1.00 43.00 92 LEU B N 1
ATOM 1776 C CA . LEU B 1 104 ? -9.266 12.372 11.891 1.00 43.08 92 LEU B CA 1
ATOM 1777 C C . LEU B 1 104 ? -10.684 12.914 12.041 1.00 42.76 92 LEU B C 1
ATOM 1778 O O . LEU B 1 104 ? -11.558 12.624 11.220 1.00 43.62 92 LEU B O 1
ATOM 1783 N N . THR B 1 105 ? -10.927 13.634 13.135 1.00 42.77 93 THR B N 1
ATOM 1784 C CA . THR B 1 105 ? -12.138 14.426 13.295 1.00 41.56 93 THR B CA 1
ATOM 1785 C C . THR B 1 105 ? -11.915 15.736 12.550 1.00 42.55 93 THR B C 1
ATOM 1786 O O . THR B 1 105 ? -10.830 16.002 12.033 1.00 41.57 93 THR B O 1
ATOM 1790 N N . GLU B 1 106 ? -12.961 16.552 12.523 1.00 43.34 94 GLU B N 1
ATOM 1791 C CA . GLU B 1 106 ? -12.938 17.882 11.942 1.00 43.62 94 GLU B CA 1
ATOM 1792 C C . GLU B 1 106 ? -11.879 18.734 12.628 1.00 43.85 94 GLU B C 1
ATOM 1793 O O . GLU B 1 106 ? -11.012 19.298 11.980 1.00 44.93 94 GLU B O 1
ATOM 1795 N N . LYS B 1 107 ? -11.960 18.832 13.947 1.00 44.11 95 LYS B N 1
ATOM 1796 C CA . LYS B 1 107 ? -10.955 19.526 14.751 1.00 44.27 95 LYS B CA 1
ATOM 1797 C C . LYS B 1 107 ? -9.538 19.003 14.468 1.00 44.28 95 LYS B C 1
ATOM 1798 O O . LYS B 1 107 ? -8.572 19.766 14.439 1.00 44.62 95 LYS B O 1
ATOM 1804 N N . GLY B 1 108 ? -9.429 17.693 14.290 1.00 44.46 96 GLY B N 1
ATOM 1805 C CA . GLY B 1 108 ? -8.186 17.027 13.966 1.00 44.87 96 GLY B CA 1
ATOM 1806 C C . GLY B 1 108 ? -7.601 17.539 12.669 1.00 45.38 96 GLY B C 1
ATOM 1807 O O . GLY B 1 108 ? -6.419 17.824 12.593 1.00 44.68 96 GLY B O 1
ATOM 1808 N N . LYS B 1 109 ? -8.453 17.663 11.660 1.00 46.19 97 LYS B N 1
ATOM 1809 C CA . LYS B 1 109 ? -8.048 18.064 10.318 1.00 46.99 97 LYS B CA 1
ATOM 1810 C C . LYS B 1 109 ? -7.603 19.496 10.306 1.00 46.83 97 LYS B C 1
ATOM 1811 O O . LYS B 1 109 ? -6.618 19.834 9.621 1.00 46.90 97 LYS B O 1
ATOM 1817 N N . GLU B 1 110 ? -8.340 20.328 11.053 1.00 46.69 98 GLU B N 1
ATOM 1818 C CA . GLU B 1 110 ? -8.038 21.762 11.196 1.00 46.21 98 GLU B CA 1
ATOM 1819 C C . GLU B 1 110 ? -6.674 21.970 11.813 1.00 46.02 98 GLU B C 1
ATOM 1820 O O . GLU B 1 110 ? -5.821 22.632 11.217 1.00 46.40 98 GLU B O 1
ATOM 1822 N N . ILE B 1 111 ? -6.473 21.408 13.002 1.00 45.72 99 ILE B N 1
ATOM 1823 C CA . ILE B 1 111 ? -5.159 21.388 13.656 1.00 45.72 99 ILE B CA 1
ATOM 1824 C C . ILE B 1 111 ? -4.044 20.911 12.721 1.00 46.00 99 ILE B C 1
ATOM 1825 O O . ILE B 1 111 ? -2.989 21.524 12.640 1.00 46.36 99 ILE B O 1
ATOM 1830 N N . PHE B 1 112 ? -4.256 19.818 12.011 1.00 46.31 100 PHE B N 1
ATOM 1831 C CA . PHE B 1 112 ? -3.243 19.378 11.096 1.00 46.81 100 PHE B CA 1
ATOM 1832 C C . PHE B 1 112 ? -2.965 20.372 9.981 1.00 47.84 100 PHE B C 1
ATOM 1833 O O . PHE B 1 112 ? -1.919 20.282 9.339 1.00 47.58 100 PHE B O 1
ATOM 1841 N N . GLY B 1 113 ? -3.916 21.274 9.723 1.00 48.58 101 GLY B N 1
ATOM 1842 C CA . GLY B 1 113 ? -3.715 22.391 8.809 1.00 49.19 101 GLY B CA 1
ATOM 1843 C C . GLY B 1 113 ? -2.864 23.516 9.393 1.00 50.05 101 GLY B C 1
ATOM 1844 O O . GLY B 1 113 ? -2.001 24.051 8.704 1.00 49.84 101 GLY B O 1
ATOM 1845 N N . GLU B 1 114 ? -3.101 23.880 10.655 1.00 50.83 102 GLU B N 1
ATOM 1846 C CA . GLU B 1 114 ? -2.161 24.753 11.375 1.00 51.71 102 GLU B CA 1
ATOM 1847 C C . GLU B 1 114 ? -0.739 24.229 11.203 1.00 51.88 102 GLU B C 1
ATOM 1848 O O . GLU B 1 114 ? 0.157 24.977 10.821 1.00 52.51 102 GLU B O 1
ATOM 1851 N N . ILE B 1 115 ? -0.532 22.945 11.486 1.00 51.94 103 ILE B N 1
ATOM 1852 C CA . ILE B 1 115 ? 0.819 22.374 11.461 1.00 51.53 103 ILE B CA 1
ATOM 1853 C C . ILE B 1 115 ? 1.380 22.420 10.052 1.00 51.79 103 ILE B C 1
ATOM 1854 O O . ILE B 1 115 ? 2.551 22.745 9.847 1.00 51.79 103 ILE B O 1
ATOM 1859 N N . LEU B 1 116 ? 0.522 22.126 9.081 1.00 51.97 104 LEU B N 1
ATOM 1860 C CA . LEU B 1 116 ? 0.915 22.114 7.674 1.00 52.20 104 LEU B CA 1
ATOM 1861 C C . LEU B 1 116 ? 1.305 23.514 7.210 1.00 51.70 104 LEU B C 1
ATOM 1862 O O . LEU B 1 116 ? 2.302 23.715 6.541 1.00 51.57 104 LEU B O 1
ATOM 1867 N N . SER B 1 117 ? 0.504 24.466 7.635 1.00 51.68 105 SER B N 1
ATOM 1868 C CA . SER B 1 117 ? 0.642 25.843 7.285 1.00 51.78 105 SER B CA 1
ATOM 1869 C C . SER B 1 117 ? 1.879 26.458 7.924 1.00 51.59 105 SER B C 1
ATOM 1870 O O . SER B 1 117 ? 2.611 27.199 7.274 1.00 51.27 105 SER B O 1
ATOM 1873 N N . ASN B 1 118 ? 2.099 26.164 9.205 1.00 51.39 106 ASN B N 1
ATOM 1874 C CA . ASN B 1 118 ? 3.307 26.635 9.897 1.00 50.90 106 ASN B CA 1
ATOM 1875 C C . ASN B 1 118 ? 4.560 26.104 9.250 1.00 49.93 106 ASN B C 1
ATOM 1876 O O . ASN B 1 118 ? 5.572 26.786 9.189 1.00 49.48 106 ASN B O 1
ATOM 1881 N N . PHE B 1 119 ? 4.480 24.885 8.756 1.00 49.42 107 PHE B N 1
ATOM 1882 C CA . PHE B 1 119 ? 5.607 24.254 8.111 1.00 49.70 107 PHE B CA 1
ATOM 1883 C C . PHE B 1 119 ? 5.828 24.714 6.665 1.00 49.37 107 PHE B C 1
ATOM 1884 O O . PHE B 1 119 ? 6.912 24.597 6.158 1.00 49.56 107 PHE B O 1
ATOM 1892 N N . GLU B 1 120 ? 4.770 25.149 5.999 1.00 49.34 108 GLU B N 1
ATOM 1893 C CA . GLU B 1 120 ? 4.869 25.761 4.689 1.00 49.32 108 GLU B CA 1
ATOM 1894 C C . GLU B 1 120 ? 5.666 27.036 4.856 1.00 49.27 108 GLU B C 1
ATOM 1895 O O . GLU B 1 120 ? 6.563 27.311 4.076 1.00 49.19 108 GLU B O 1
ATOM 1897 N N . SER B 1 121 ? 5.348 27.802 5.889 1.00 49.25 109 SER B N 1
ATOM 1898 C CA . SER B 1 121 ? 6.023 29.057 6.100 1.00 49.44 109 SER B CA 1
ATOM 1899 C C . SER B 1 121 ? 7.434 28.901 6.682 1.00 49.38 109 SER B C 1
ATOM 1900 O O . SER B 1 121 ? 8.212 29.842 6.594 1.00 50.53 109 SER B O 1
ATOM 1903 N N . LEU B 1 122 ? 7.756 27.761 7.287 1.00 48.56 110 LEU B N 1
ATOM 1904 C CA . LEU B 1 122 ? 9.125 27.478 7.688 1.00 48.72 110 LEU B CA 1
ATOM 1905 C C . LEU B 1 122 ? 9.944 27.262 6.427 1.00 48.62 110 LEU B C 1
ATOM 1906 O O . LEU B 1 122 ? 11.008 27.867 6.290 1.00 48.77 110 LEU B O 1
ATOM 1911 N N . LEU B 1 123 ? 9.458 26.405 5.523 1.00 48.19 111 LEU B N 1
ATOM 1912 C CA . LEU B 1 123 ? 10.145 26.157 4.252 1.00 48.66 111 LEU B CA 1
ATOM 1913 C C . LEU B 1 123 ? 10.395 27.419 3.420 1.00 47.76 111 LEU B C 1
ATOM 1914 O O . LEU B 1 123 ? 11.459 27.573 2.851 1.00 48.28 111 LEU B O 1
ATOM 1919 N N . LYS B 1 124 ? 9.406 28.286 3.311 1.00 47.17 112 LYS B N 1
ATOM 1920 C CA . LYS B 1 124 ? 9.585 29.525 2.579 1.00 46.93 112 LYS B CA 1
ATOM 1921 C C . LYS B 1 124 ? 10.793 30.292 3.132 1.00 46.65 112 LYS B C 1
ATOM 1922 O O . LYS B 1 124 ? 11.616 30.787 2.358 1.00 47.94 112 LYS B O 1
ATOM 1924 N N . SER B 1 125 ? 10.940 30.332 4.456 1.00 45.99 113 SER B N 1
ATOM 1925 C CA . SER B 1 125 ? 12.081 30.985 5.111 1.00 45.21 113 SER B CA 1
ATOM 1926 C C . SER B 1 125 ? 13.401 30.320 4.917 1.00 44.69 113 SER B C 1
ATOM 1927 O O . SER B 1 125 ? 14.383 30.977 4.652 1.00 45.43 113 SER B O 1
ATOM 1930 N N . VAL B 1 126 ? 13.439 29.016 5.087 1.00 44.70 114 VAL B N 1
ATOM 1931 C CA . VAL B 1 126 ? 14.643 28.257 4.798 1.00 44.33 114 VAL B CA 1
ATOM 1932 C C . VAL B 1 126 ? 15.073 28.520 3.339 1.00 43.72 114 VAL B C 1
ATOM 1933 O O . VAL B 1 126 ? 16.264 28.772 3.047 1.00 44.20 114 VAL B O 1
ATOM 1937 N N . LEU B 1 127 ? 14.103 28.468 2.432 1.00 42.89 115 LEU B N 1
ATOM 1938 C CA . LEU B 1 127 ? 14.400 28.473 1.006 1.00 42.68 115 LEU B CA 1
ATOM 1939 C C . LEU B 1 127 ? 14.975 29.818 0.583 1.00 41.79 115 LEU B C 1
ATOM 1940 O O . LEU B 1 127 ? 15.943 29.843 -0.110 1.00 41.62 115 LEU B O 1
ATOM 1945 N N . GLU B 1 128 ? 14.422 30.909 1.091 1.00 41.53 116 GLU B N 1
ATOM 1946 C CA . GLU B 1 128 ? 15.023 32.242 0.971 1.00 41.52 116 GLU B CA 1
ATOM 1947 C C . GLU B 1 128 ? 16.448 32.372 1.440 1.00 40.58 116 GLU B C 1
ATOM 1948 O O . GLU B 1 128 ? 17.124 33.298 1.036 1.00 39.49 116 GLU B O 1
ATOM 1954 N N . LYS B 1 129 ? 16.903 31.463 2.294 1.00 40.22 117 LYS B N 1
ATOM 1955 C CA . LYS B 1 129 ? 18.312 31.420 2.689 1.00 40.34 117 LYS B CA 1
ATOM 1956 C C . LYS B 1 129 ? 19.195 30.537 1.811 1.00 38.92 117 LYS B C 1
ATOM 1957 O O . LYS B 1 129 ? 20.401 30.492 2.045 1.00 38.94 117 LYS B O 1
ATOM 1963 N N . PHE B 1 130 ? 18.619 29.840 0.832 1.00 38.31 118 PHE B N 1
ATOM 1964 C CA . PHE B 1 130 ? 19.366 28.888 -0.020 1.00 38.82 118 PHE B CA 1
ATOM 1965 C C . PHE B 1 130 ? 19.512 29.449 -1.460 1.00 38.43 118 PHE B C 1
ATOM 1966 O O . PHE B 1 130 ? 18.521 29.831 -2.099 1.00 36.83 118 PHE B O 1
ATOM 1974 N N . SER B 1 131 ? 20.740 29.466 -1.965 1.00 38.21 119 SER B N 1
ATOM 1975 C CA . SER B 1 131 ? 20.975 29.620 -3.394 1.00 38.31 119 SER B CA 1
ATOM 1976 C C . SER B 1 131 ? 20.592 28.328 -4.093 1.00 38.57 119 SER B C 1
ATOM 1977 O O . SER B 1 131 ? 20.262 27.354 -3.432 1.00 38.96 119 SER B O 1
ATOM 1980 N N . GLU B 1 132 ? 20.595 28.332 -5.420 1.00 39.37 120 GLU B N 1
ATOM 1981 C CA . GLU B 1 132 ? 20.193 27.170 -6.207 1.00 40.30 120 GLU B CA 1
ATOM 1982 C C . GLU B 1 132 ? 21.258 26.101 -5.998 1.00 40.74 120 GLU B C 1
ATOM 1983 O O . GLU B 1 132 ? 20.992 24.890 -6.000 1.00 39.84 120 GLU B O 1
ATOM 1986 N N . GLU B 1 133 ? 22.474 26.584 -5.807 1.00 41.05 121 GLU B N 1
ATOM 1987 C CA . GLU B 1 133 ? 23.608 25.736 -5.520 1.00 42.57 121 GLU B CA 1
ATOM 1988 C C . GLU B 1 133 ? 23.504 25.082 -4.136 1.00 41.44 121 GLU B C 1
ATOM 1989 O O . GLU B 1 133 ? 23.701 23.886 -4.008 1.00 41.00 121 GLU B O 1
ATOM 1995 N N . ASP B 1 134 ? 23.212 25.871 -3.101 1.00 41.78 122 ASP B N 1
ATOM 1996 C CA . ASP B 1 134 ? 22.924 25.335 -1.757 1.00 41.32 122 ASP B CA 1
ATOM 1997 C C . ASP B 1 134 ? 21.836 24.296 -1.894 1.00 41.17 122 ASP B C 1
ATOM 1998 O O . ASP B 1 134 ? 21.948 23.232 -1.349 1.00 41.27 122 ASP B O 1
ATOM 2003 N N . PHE B 1 135 ? 20.760 24.642 -2.591 1.00 41.17 123 PHE B N 1
ATOM 2004 C CA . PHE B 1 135 ? 19.603 23.763 -2.724 1.00 41.22 123 PHE B CA 1
ATOM 2005 C C . PHE B 1 135 ? 19.996 22.427 -3.365 1.00 41.47 123 PHE B C 1
ATOM 2006 O O . PHE B 1 135 ? 19.589 21.418 -2.884 1.00 42.27 123 PHE B O 1
ATOM 2014 N N . LYS B 1 136 ? 20.840 22.420 -4.386 1.00 41.04 124 LYS B N 1
ATOM 2015 C CA . LYS B 1 136 ? 21.288 21.171 -5.024 1.00 40.84 124 LYS B CA 1
ATOM 2016 C C . LYS B 1 136 ? 22.057 20.288 -4.077 1.00 40.11 124 LYS B C 1
ATOM 2017 O O . LYS B 1 136 ? 21.769 19.096 -3.972 1.00 40.70 124 LYS B O 1
ATOM 2020 N N . VAL B 1 137 ? 23.005 20.872 -3.367 1.00 39.23 125 VAL B N 1
ATOM 2021 C CA . VAL B 1 137 ? 23.848 20.149 -2.426 1.00 38.38 125 VAL B CA 1
ATOM 2022 C C . VAL B 1 137 ? 23.061 19.537 -1.268 1.00 38.37 125 VAL B C 1
ATOM 2023 O O . VAL B 1 137 ? 23.251 18.387 -0.910 1.00 39.14 125 VAL B O 1
ATOM 2027 N N . VAL B 1 138 ? 22.161 20.307 -0.705 1.00 37.65 126 VAL B N 1
ATOM 2028 C CA . VAL B 1 138 ? 21.419 19.880 0.445 1.00 37.03 126 VAL B CA 1
ATOM 2029 C C . VAL B 1 138 ? 20.400 18.827 0.011 1.00 37.00 126 VAL B C 1
ATOM 2030 O O . VAL B 1 138 ? 20.160 17.822 0.677 1.00 36.34 126 VAL B O 1
ATOM 2034 N N . SER B 1 139 ? 19.760 19.104 -1.096 1.00 37.33 127 SER B N 1
ATOM 2035 C CA . SER B 1 139 ? 18.859 18.165 -1.717 1.00 38.12 127 SER B CA 1
ATOM 2036 C C . SER B 1 139 ? 19.488 16.747 -2.018 1.00 39.00 127 SER B C 1
ATOM 2037 O O . SER B 1 139 ? 18.908 15.700 -1.705 1.00 40.86 127 SER B O 1
ATOM 2040 N N . GLU B 1 140 ? 20.660 16.739 -2.619 1.00 39.22 128 GLU B N 1
ATOM 2041 C CA . GLU B 1 140 ? 21.361 15.532 -3.004 1.00 40.74 128 GLU B CA 1
ATOM 2042 C C . GLU B 1 140 ? 21.701 14.671 -1.826 1.00 39.34 128 GLU B C 1
ATOM 2043 O O . GLU B 1 140 ? 21.686 13.447 -1.915 1.00 37.77 128 GLU B O 1
ATOM 2049 N N . GLY B 1 141 ? 22.033 15.325 -0.729 1.00 39.10 129 GLY B N 1
ATOM 2050 C CA . GLY B 1 141 ? 22.376 14.640 0.485 1.00 39.29 129 GLY B CA 1
ATOM 2051 C C . GLY B 1 141 ? 21.156 14.093 1.186 1.00 38.70 129 GLY B C 1
ATOM 2052 O O . GLY B 1 141 ? 21.196 13.055 1.810 1.00 38.87 129 GLY B O 1
ATOM 2053 N N . PHE B 1 142 ? 20.054 14.793 1.085 1.00 38.97 130 PHE B N 1
ATOM 2054 C CA . PHE B 1 142 ? 18.811 14.294 1.645 1.00 38.96 130 PHE B CA 1
ATOM 2055 C C . PHE B 1 142 ? 18.284 13.070 0.861 1.00 38.38 130 PHE B C 1
ATOM 2056 O O . PHE B 1 142 ? 17.948 12.074 1.469 1.00 36.69 130 PHE B O 1
ATOM 2064 N N . ASN B 1 143 ? 18.251 13.155 -0.466 1.00 38.42 131 ASN B N 1
ATOM 2065 C CA . ASN B 1 143 ? 17.862 12.017 -1.314 1.00 39.15 131 ASN B CA 1
ATOM 2066 C C . ASN B 1 143 ? 18.759 10.783 -1.100 1.00 38.82 131 ASN B C 1
ATOM 2067 O O . ASN B 1 143 ? 18.285 9.674 -1.064 1.00 37.69 131 ASN B O 1
ATOM 2072 N N . ARG B 1 144 ? 20.056 11.014 -0.953 1.00 39.23 132 ARG B N 1
ATOM 2073 C CA . ARG B 1 144 ? 21.032 9.964 -0.727 1.00 39.94 132 ARG B CA 1
ATOM 2074 C C . ARG B 1 144 ? 20.824 9.286 0.636 1.00 40.23 132 ARG B C 1
ATOM 2075 O O . ARG B 1 144 ? 20.880 8.076 0.741 1.00 39.38 132 ARG B O 1
ATOM 2091 N N . VAL B 1 146 ? 17.853 9.222 2.292 1.00 40.00 134 VAL B N 1
ATOM 2092 C CA . VAL B 1 146 ? 16.622 8.473 2.185 1.00 39.14 134 VAL B CA 1
ATOM 2093 C C . VAL B 1 146 ? 16.856 7.160 1.397 1.00 39.05 134 VAL B C 1
ATOM 2094 O O . VAL B 1 146 ? 16.434 6.117 1.835 1.00 38.92 134 VAL B O 1
ATOM 2098 N N . GLU B 1 147 ? 17.515 7.234 0.249 1.00 39.23 135 GLU B N 1
ATOM 2099 C CA . GLU B 1 147 ? 17.977 6.080 -0.533 1.00 40.44 135 GLU B CA 1
ATOM 2100 C C . GLU B 1 147 ? 18.697 5.049 0.355 1.00 39.08 135 GLU B C 1
ATOM 2101 O O . GLU B 1 147 ? 18.285 3.898 0.432 1.00 37.65 135 GLU B O 1
ATOM 2107 N N . ALA B 1 148 ? 19.743 5.479 1.061 1.00 39.15 136 ALA B N 1
ATOM 2108 C CA . ALA B 1 148 ? 20.593 4.564 1.842 1.00 38.77 136 ALA B CA 1
ATOM 2109 C C . ALA B 1 148 ? 19.834 3.888 2.956 1.00 39.11 136 ALA B C 1
ATOM 2110 O O . ALA B 1 148 ? 19.979 2.703 3.184 1.00 38.32 136 ALA B O 1
ATOM 2112 N N . LEU B 1 149 ? 18.977 4.638 3.629 1.00 40.35 137 LEU B N 1
ATOM 2113 C CA . LEU B 1 149 ? 18.180 4.081 4.722 1.00 40.80 137 LEU B CA 1
ATOM 2114 C C . LEU B 1 149 ? 16.987 3.212 4.288 1.00 41.33 137 LEU B C 1
ATOM 2115 O O . LEU B 1 149 ? 16.379 2.531 5.111 1.00 41.19 137 LEU B O 1
ATOM 2120 N N . SER B 1 150 ? 16.670 3.217 3.005 1.00 42.20 138 SER B N 1
ATOM 2121 C CA . SER B 1 150 ? 15.637 2.355 2.429 1.00 43.61 138 SER B CA 1
ATOM 2122 C C . SER B 1 150 ? 16.155 1.003 1.967 1.00 43.66 138 SER B C 1
ATOM 2123 O O . SER B 1 150 ? 15.369 0.161 1.649 1.00 43.02 138 SER B O 1
ATOM 2126 N N . ARG B 1 151 ? 17.463 0.813 1.884 1.00 44.53 139 ARG B N 1
ATOM 2127 C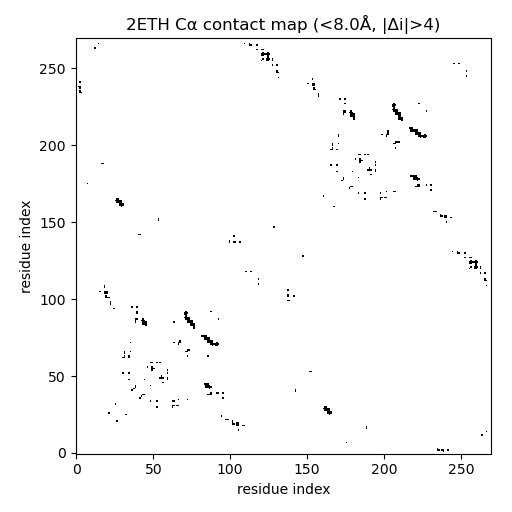 CA . ARG B 1 151 ? 18.007 -0.382 1.277 1.00 45.37 139 ARG B CA 1
ATOM 2128 C C . ARG B 1 151 ? 17.601 -1.732 1.900 1.00 47.66 139 ARG B C 1
ATOM 2129 O O . ARG B 1 151 ? 17.044 -2.598 1.195 1.00 48.53 139 ARG B O 1
ATOM 2137 N N . GLU B 1 152 ? 17.907 -1.971 3.167 1.00 49.21 140 GLU B N 1
ATOM 2138 C CA . GLU B 1 152 ? 18.290 -3.361 3.499 1.00 50.20 140 GLU B CA 1
ATOM 2139 C C . GLU B 1 152 ? 17.640 -4.406 2.610 1.00 50.90 140 GLU B C 1
ATOM 2140 O O . GLU B 1 152 ? 16.432 -4.644 2.671 1.00 53.24 140 GLU B O 1
#

Nearest PDB structures (foldseek):
  2eth-assembly1_A  TM=1.002E+00  e=7.340E-19  Thermotoga maritima
  2nnn-assembly3_E  TM=6.240E-01  e=2.576E-05  Pseudomonas aeruginosa
  4lln-assembly2_D  TM=6.091E-01  e=1.795E-04  Staphylococcus aureus
  4gcv-assembly1_A  TM=5.864E-01  e=5.988E-03  Pseudomonas aeruginosa PAO1
  2f2e-assembly1_A  TM=6.771E-01  e=2.264E-01  Pseudomonas aeruginosa

CATH classification: 1.10.10.10

InterPro domains:
  IPR000835 MarR-type HTH domain [PF12802] (28-86)
  IPR000835 MarR-type HTH domain [PR00598] (47-63)
  IPR000835 MarR-type HTH domain [PR00598] (64-79)
  IPR000835 MarR-type HTH domain [PR00598] (83-99)
  IPR000835 MarR-type HTH domain [PS50995] (3-135)
  IPR000835 MarR-type HTH domain [SM00347] (28-123)
  IPR023187 Transcriptional regulator MarR-type, conserved site [PS01117] (62-96)
  IPR036388 Winged helix-like DNA-binding domain superfamily [G3DSA:1.10.10.10] (1-142)
  IPR036390 Winged helix DNA-binding domain superfamily [SSF46785] (5-137)
  IPR039422 Transcription regulators MarR/SlyA-like [PTHR33164] (21-137)

Sequence (270 aa):
HDALEIFKTLFSLVRFSSYLPSNEEISDKTTELYAFLYVALFGPKKKEIAEFLSTTKSNVTNVVDSLEKRGLVVREDPVDRRTYRVVLTEKGKEIFGEILSNFESLLKSVLEKFSEEDFKVVSEGFNRVEALSSREHDALEIFKTLFSLVRFSSYLPSNEEISDKTTELYAFLYVALFGPKKKEIAEFLSTTKSNVTNVVDSLEKRGLVVREDPVDRRTYRVVLTEKGKEIFGEILSNFESLLKSVLEKFSEEDFKVVSEGFNRVEALSRE

Solvent-accessible surface area: 15117 Å² total

Radius of gyration: 20.12 Å; Cα contacts (8 Å, |Δi|>4): 275; chains: 2; bounding box: 58×43×53 Å